Protein AF-A0A357KZ05-F1 (afdb_monomer_lite)

Structure (mmCIF, N/CA/C/O backbone):
data_AF-A0A357KZ05-F1
#
_entry.id   AF-A0A357KZ05-F1
#
loop_
_atom_site.group_PDB
_atom_site.id
_atom_site.type_symbol
_atom_site.label_atom_id
_atom_site.label_alt_id
_atom_site.label_comp_id
_atom_site.label_asym_id
_atom_site.label_entity_id
_atom_site.label_seq_id
_atom_site.pdbx_PDB_ins_code
_atom_site.Cartn_x
_atom_site.Cartn_y
_atom_site.Cartn_z
_atom_site.occupancy
_atom_site.B_iso_or_equiv
_atom_site.auth_seq_id
_atom_site.auth_comp_id
_atom_site.auth_asym_id
_atom_site.auth_atom_id
_atom_site.pdbx_PDB_model_num
ATOM 1 N N . GLY A 1 1 ? 45.120 -22.377 -34.090 1.00 39.50 1 GLY A N 1
ATOM 2 C CA . GLY A 1 1 ? 44.007 -21.484 -34.448 1.00 39.50 1 GLY A CA 1
ATOM 3 C C . GLY A 1 1 ? 43.749 -20.584 -33.269 1.00 39.50 1 GLY A C 1
ATOM 4 O O . GLY A 1 1 ? 43.561 -21.096 -32.176 1.00 39.50 1 GLY A O 1
ATOM 5 N N . THR A 1 2 ? 43.854 -19.277 -33.458 1.00 33.12 2 THR A N 1
ATOM 6 C CA . THR A 1 2 ? 43.599 -18.276 -32.416 1.00 33.12 2 THR A CA 1
ATOM 7 C C . THR A 1 2 ? 42.105 -18.296 -32.061 1.00 33.12 2 THR A C 1
ATOM 9 O O . THR A 1 2 ? 41.291 -18.301 -32.987 1.00 33.12 2 THR A O 1
ATOM 12 N N . PRO A 1 3 ? 41.710 -18.345 -30.777 1.00 43.12 3 PRO A N 1
ATOM 13 C CA . PRO A 1 3 ? 40.304 -18.249 -30.396 1.00 43.12 3 PRO A CA 1
ATOM 14 C C . PRO A 1 3 ? 39.791 -16.845 -30.738 1.00 43.12 3 PRO A C 1
ATOM 16 O O . PRO A 1 3 ? 40.389 -15.845 -30.344 1.00 43.12 3 PRO A O 1
ATOM 19 N N . GLY A 1 4 ? 38.724 -16.782 -31.537 1.00 38.69 4 GLY A N 1
ATOM 20 C CA . GLY A 1 4 ? 38.115 -15.531 -31.974 1.00 38.69 4 GLY A CA 1
ATOM 21 C C . GLY A 1 4 ? 37.529 -14.760 -30.796 1.00 38.69 4 GLY A C 1
ATOM 22 O O . GLY A 1 4 ? 36.752 -15.307 -30.015 1.00 38.69 4 GLY A O 1
ATOM 23 N N . THR A 1 5 ? 37.903 -13.488 -30.686 1.00 37.47 5 THR A N 1
ATOM 24 C CA . THR A 1 5 ? 37.258 -12.495 -29.823 1.00 37.47 5 THR A CA 1
ATOM 25 C C . THR A 1 5 ? 35.739 -12.548 -30.032 1.00 37.47 5 THR A C 1
ATOM 27 O O . THR A 1 5 ? 35.310 -12.547 -31.191 1.00 37.47 5 THR A O 1
ATOM 30 N N . PRO A 1 6 ? 34.907 -12.604 -28.973 1.00 46.91 6 PRO A N 1
ATOM 31 C CA . PRO A 1 6 ? 33.459 -12.547 -29.141 1.00 46.91 6 PRO A CA 1
ATOM 32 C C . PRO A 1 6 ? 33.094 -11.263 -29.896 1.00 46.91 6 PRO A C 1
ATOM 34 O O . PRO A 1 6 ? 33.506 -10.168 -29.512 1.00 46.91 6 PRO A O 1
ATOM 37 N N . ALA A 1 7 ? 32.381 -11.412 -31.014 1.00 52.84 7 ALA A N 1
ATOM 38 C CA . ALA A 1 7 ? 31.939 -10.289 -31.830 1.00 52.84 7 ALA A CA 1
ATOM 39 C C . ALA A 1 7 ? 31.079 -9.336 -30.984 1.00 52.84 7 ALA A C 1
ATOM 41 O O . ALA A 1 7 ? 30.234 -9.792 -30.211 1.00 52.84 7 ALA A O 1
ATOM 42 N N . ALA A 1 8 ? 31.296 -8.026 -31.132 1.00 58.75 8 ALA A N 1
ATOM 43 C CA . ALA A 1 8 ? 30.514 -7.008 -30.438 1.00 58.75 8 ALA A CA 1
ATOM 44 C C . ALA A 1 8 ? 29.003 -7.221 -30.680 1.00 58.75 8 ALA A C 1
ATOM 46 O O . ALA A 1 8 ? 28.613 -7.588 -31.796 1.00 58.75 8 ALA A O 1
ATOM 47 N N . PRO A 1 9 ? 28.146 -7.021 -29.660 1.00 64.38 9 PRO A N 1
ATOM 48 C CA . PRO A 1 9 ? 26.719 -7.274 -29.785 1.00 64.38 9 PRO A CA 1
ATOM 49 C C . PRO A 1 9 ? 26.120 -6.395 -30.885 1.00 64.38 9 PRO A C 1
ATOM 51 O O . PRO A 1 9 ? 26.194 -5.170 -30.858 1.00 64.38 9 PRO A O 1
ATOM 54 N N . THR A 1 10 ? 25.515 -7.043 -31.875 1.00 80.12 10 THR A N 1
ATOM 55 C CA . THR A 1 10 ? 24.808 -6.362 -32.964 1.00 80.12 10 THR A CA 1
ATOM 56 C C . THR A 1 10 ? 23.428 -5.899 -32.499 1.00 80.12 10 THR A C 1
ATOM 58 O O . THR A 1 10 ? 22.811 -6.541 -31.645 1.00 80.12 10 THR A O 1
ATOM 61 N N . ILE A 1 11 ? 22.875 -4.859 -33.130 1.00 85.94 11 ILE A N 1
ATOM 62 C CA . ILE A 1 11 ? 21.496 -4.414 -32.859 1.00 85.94 11 ILE A CA 1
ATOM 63 C C . ILE A 1 11 ? 20.482 -5.564 -32.983 1.00 85.94 11 ILE A C 1
ATOM 65 O O . ILE A 1 11 ? 19.610 -5.725 -32.140 1.00 85.94 11 ILE A O 1
ATOM 69 N N . LYS A 1 12 ? 20.680 -6.462 -33.959 1.00 88.19 12 LYS A N 1
ATOM 70 C CA . LYS A 1 12 ? 19.830 -7.639 -34.180 1.00 88.19 12 LYS A CA 1
ATOM 71 C C . LYS A 1 12 ? 19.879 -8.634 -33.015 1.00 88.19 12 LYS A C 1
ATOM 73 O O . LYS A 1 12 ? 18.857 -9.221 -32.669 1.00 88.19 12 LYS A O 1
ATOM 78 N N . SER A 1 13 ? 21.055 -8.857 -32.425 1.00 85.19 13 SER A N 1
ATOM 79 C CA . SER A 1 13 ? 21.183 -9.736 -31.255 1.00 85.19 13 SER A CA 1
ATOM 80 C C . SER A 1 13 ? 20.573 -9.113 -30.001 1.00 85.19 13 SER A C 1
ATOM 82 O O . SER A 1 13 ? 19.940 -9.833 -29.229 1.00 85.19 13 SER A O 1
ATOM 84 N N . LEU A 1 14 ? 20.700 -7.793 -29.833 1.00 89.31 14 LEU A N 1
ATOM 85 C CA . LEU A 1 14 ? 20.062 -7.076 -28.728 1.00 89.31 14 LEU A CA 1
ATOM 86 C C . LEU A 1 14 ? 18.537 -7.069 -28.869 1.00 89.31 14 LEU A C 1
ATOM 88 O O . LEU A 1 14 ? 17.838 -7.294 -27.883 1.00 89.31 14 LEU A O 1
ATOM 92 N N . ASP A 1 15 ? 18.009 -6.903 -30.083 1.00 93.81 15 ASP A N 1
ATOM 93 C CA . ASP A 1 15 ? 16.568 -6.975 -30.351 1.00 93.81 15 ASP A CA 1
ATOM 94 C C . ASP A 1 15 ? 16.021 -8.372 -30.039 1.00 93.81 15 ASP A C 1
ATOM 96 O O . ASP A 1 15 ? 14.993 -8.515 -29.384 1.00 93.81 15 ASP A O 1
ATOM 100 N N . ALA A 1 16 ? 16.734 -9.432 -30.429 1.00 91.75 16 ALA A N 1
ATOM 101 C CA . ALA A 1 16 ? 16.325 -10.795 -30.099 1.00 91.75 16 ALA A CA 1
ATOM 102 C C . ALA A 1 16 ? 16.309 -11.055 -28.579 1.00 91.75 16 ALA A C 1
ATOM 104 O O . ALA A 1 16 ? 15.429 -11.764 -28.083 1.00 91.75 16 ALA A O 1
ATOM 105 N N . ALA A 1 17 ? 17.271 -10.497 -27.838 1.00 87.00 17 ALA A N 1
ATOM 106 C CA . ALA A 1 17 ? 17.298 -10.571 -26.380 1.00 87.00 17 ALA A CA 1
ATOM 107 C C . ALA A 1 17 ? 16.155 -9.760 -25.747 1.00 87.00 17 ALA A C 1
ATOM 109 O O . ALA A 1 17 ? 15.472 -10.271 -24.861 1.00 87.00 17 ALA A O 1
ATOM 110 N N . PHE A 1 18 ? 15.894 -8.555 -26.259 1.00 94.75 18 PHE A N 1
ATOM 111 C CA . PHE A 1 18 ? 14.784 -7.698 -25.845 1.00 94.75 18 PHE A CA 1
ATOM 112 C C . PHE A 1 18 ? 13.444 -8.410 -26.011 1.00 94.75 18 PHE A C 1
ATOM 114 O O . PHE A 1 18 ? 12.690 -8.544 -25.052 1.00 94.75 18 PHE A O 1
ATOM 121 N N . GLU A 1 19 ? 13.162 -8.930 -27.205 1.00 95.25 19 GLU A N 1
ATOM 122 C CA . GLU A 1 19 ? 11.894 -9.599 -27.499 1.00 95.25 19 GLU A CA 1
ATOM 123 C C . GLU A 1 19 ? 11.702 -10.862 -26.648 1.00 95.25 19 GLU A C 1
ATOM 125 O O . GLU A 1 19 ? 10.579 -11.199 -26.277 1.00 95.25 19 GLU A O 1
ATOM 130 N N . ARG A 1 20 ? 12.791 -11.565 -26.307 1.00 93.12 20 ARG A N 1
ATOM 131 C CA . ARG A 1 20 ? 12.732 -12.708 -25.388 1.00 93.12 20 ARG A CA 1
ATOM 132 C C . ARG A 1 20 ? 12.370 -12.262 -23.974 1.00 93.12 20 ARG A C 1
ATOM 134 O O . ARG A 1 20 ? 11.464 -12.844 -23.389 1.00 93.12 20 ARG A O 1
ATOM 141 N N . LEU A 1 21 ? 13.048 -11.241 -23.454 1.00 90.00 21 LEU A N 1
ATOM 142 C CA . LEU A 1 21 ? 12.814 -10.722 -22.108 1.00 90.00 21 LEU A CA 1
ATOM 143 C C . LEU A 1 21 ? 11.407 -10.127 -21.961 1.00 90.00 21 LEU A C 1
ATOM 145 O O . LEU A 1 21 ? 10.721 -10.390 -20.982 1.00 90.00 21 LEU A O 1
ATOM 149 N N . MET A 1 22 ? 10.931 -9.376 -22.955 1.00 91.56 22 MET A N 1
ATOM 150 C CA . MET A 1 22 ? 9.606 -8.749 -22.901 1.00 91.56 22 MET A CA 1
ATOM 151 C C . MET A 1 22 ? 8.449 -9.753 -22.948 1.00 91.56 22 MET A C 1
ATOM 153 O O . MET A 1 22 ? 7.357 -9.437 -22.483 1.00 91.56 22 MET A O 1
ATOM 157 N N . LYS A 1 23 ? 8.679 -10.963 -23.472 1.00 93.38 23 LYS A N 1
ATOM 158 C CA . LYS A 1 23 ? 7.702 -12.064 -23.450 1.00 93.38 23 LYS A CA 1
ATOM 159 C C . LYS A 1 23 ? 7.691 -12.836 -22.133 1.00 93.38 23 LYS A C 1
ATOM 161 O O . LYS A 1 23 ? 6.759 -13.602 -21.903 1.00 93.38 23 LYS A O 1
ATOM 166 N N . GLN A 1 24 ? 8.715 -12.674 -21.297 1.00 88.19 24 GLN A N 1
ATOM 167 C CA . GLN A 1 24 ? 8.761 -13.325 -19.994 1.00 88.19 24 GLN A CA 1
ATOM 168 C C . GLN A 1 24 ? 7.819 -12.618 -19.010 1.00 88.19 24 GLN A C 1
ATOM 170 O O . GLN A 1 24 ? 7.688 -11.383 -19.066 1.00 88.19 24 GLN A O 1
ATOM 175 N N . PRO A 1 25 ? 7.194 -13.370 -18.083 1.00 85.50 25 PRO A N 1
ATOM 176 C CA . PRO A 1 25 ? 6.444 -12.795 -16.970 1.00 85.50 25 PRO A CA 1
ATOM 177 C C . PRO A 1 25 ? 7.258 -11.721 -16.250 1.00 85.50 25 PRO A C 1
ATOM 179 O O . PRO A 1 25 ? 8.479 -11.823 -16.176 1.00 85.50 25 PRO A O 1
ATOM 182 N N . LEU A 1 26 ? 6.602 -10.687 -15.713 1.00 77.38 26 LEU A N 1
ATOM 183 C CA . LEU A 1 26 ? 7.292 -9.586 -15.026 1.00 77.38 26 LEU A CA 1
ATOM 184 C C . LEU A 1 26 ? 8.115 -10.040 -13.819 1.00 77.38 26 LEU A C 1
ATOM 186 O O . LEU A 1 26 ? 8.998 -9.307 -13.419 1.00 77.38 26 LEU A O 1
ATOM 190 N N . THR A 1 27 ? 7.852 -11.222 -13.269 1.00 74.75 27 THR A N 1
ATOM 191 C CA . THR A 1 27 ? 8.585 -11.830 -12.150 1.00 74.75 27 THR A CA 1
ATOM 192 C C . THR A 1 27 ? 9.900 -12.496 -12.565 1.00 74.75 27 THR A C 1
ATOM 194 O O . THR A 1 27 ? 10.643 -12.962 -11.707 1.00 74.75 27 THR A O 1
ATOM 197 N N . GLU A 1 28 ? 10.186 -12.577 -13.866 1.00 76.38 28 GLU A N 1
ATOM 198 C CA . GLU A 1 28 ? 11.338 -13.283 -14.420 1.00 76.38 28 GLU A CA 1
ATOM 199 C C . GLU A 1 28 ? 12.172 -12.373 -15.333 1.00 76.38 28 GLU A C 1
ATOM 201 O O . GLU A 1 28 ? 11.643 -11.556 -16.093 1.00 76.38 28 GLU A O 1
ATOM 206 N N . GLY A 1 29 ? 13.492 -12.564 -15.285 1.00 76.94 29 GLY A N 1
ATOM 207 C CA . GLY A 1 29 ? 14.451 -11.883 -16.153 1.00 76.94 29 GLY A CA 1
ATOM 208 C C . GLY A 1 29 ? 14.800 -10.459 -15.706 1.00 76.94 29 GLY A C 1
ATOM 209 O O . GLY A 1 29 ? 13.932 -9.602 -15.543 1.00 76.94 29 GLY A O 1
ATOM 210 N N . ASP A 1 30 ? 16.099 -10.199 -15.557 1.00 83.38 30 ASP A N 1
ATOM 211 C CA . ASP A 1 30 ? 16.640 -8.887 -15.199 1.00 83.38 30 ASP A CA 1
ATOM 212 C C . ASP A 1 30 ? 16.972 -8.070 -16.469 1.00 83.38 30 ASP A C 1
ATOM 214 O O . ASP A 1 30 ? 17.799 -8.504 -17.277 1.00 83.38 30 ASP A O 1
ATOM 218 N N . PRO A 1 31 ? 16.346 -6.894 -16.684 1.00 89.38 31 PRO A N 1
ATOM 219 C CA . PRO A 1 31 ? 16.644 -6.033 -17.828 1.00 89.38 31 PRO A CA 1
ATOM 220 C C . PRO A 1 31 ? 17.978 -5.280 -17.726 1.00 89.38 31 PRO A C 1
ATOM 222 O O . PRO A 1 31 ? 18.406 -4.711 -18.730 1.00 89.38 31 PRO A O 1
ATOM 225 N N . THR A 1 32 ? 18.632 -5.248 -16.561 1.00 87.62 32 THR A N 1
ATOM 226 C CA . THR A 1 32 ? 19.771 -4.359 -16.269 1.00 87.62 32 THR A CA 1
ATOM 227 C C . THR A 1 32 ? 20.926 -4.535 -17.250 1.00 87.62 32 THR A C 1
ATOM 229 O O . THR A 1 32 ? 21.411 -3.561 -17.825 1.00 87.62 32 THR A O 1
ATOM 232 N N . GLU A 1 33 ? 21.337 -5.776 -17.509 1.00 85.94 33 GLU A N 1
ATOM 233 C CA . GLU A 1 33 ? 22.441 -6.048 -18.433 1.00 85.94 33 GLU A CA 1
ATOM 234 C C . GLU A 1 33 ? 22.102 -5.603 -19.865 1.00 85.94 33 GLU A C 1
ATOM 236 O O . GLU A 1 33 ? 22.932 -5.022 -20.566 1.00 85.94 33 GLU A O 1
ATOM 241 N N . LEU A 1 34 ? 20.856 -5.819 -20.295 1.00 89.12 34 LEU A N 1
ATOM 242 C CA . LEU A 1 34 ? 20.408 -5.458 -21.635 1.00 89.12 34 LEU A CA 1
ATOM 243 C C . LEU A 1 34 ? 20.289 -3.935 -21.810 1.00 89.12 34 LEU A C 1
ATOM 245 O O . LEU A 1 34 ? 20.616 -3.420 -22.881 1.00 89.12 34 LEU A O 1
ATOM 249 N N . ILE A 1 35 ? 19.884 -3.209 -20.761 1.00 90.44 35 ILE A N 1
ATOM 250 C CA . ILE A 1 35 ? 19.896 -1.738 -20.722 1.00 90.44 35 ILE A CA 1
ATOM 251 C C . ILE A 1 35 ? 21.313 -1.219 -20.970 1.00 90.44 35 ILE A C 1
ATOM 253 O O . ILE A 1 35 ? 21.508 -0.368 -21.840 1.00 90.44 35 ILE A O 1
ATOM 257 N N . GLU A 1 36 ? 22.307 -1.748 -20.254 1.00 90.38 36 GLU A N 1
ATOM 258 C CA . GLU A 1 36 ? 23.698 -1.311 -20.399 1.00 90.38 36 GLU A CA 1
ATOM 259 C C . GLU A 1 36 ? 24.256 -1.610 -21.795 1.00 90.38 36 GLU A C 1
ATOM 261 O O . GLU A 1 36 ? 24.926 -0.762 -22.390 1.00 90.38 36 GLU A O 1
ATOM 266 N N . GLN A 1 37 ? 23.910 -2.760 -22.382 1.00 86.00 37 GLN A N 1
ATOM 267 C CA . GLN A 1 37 ? 24.313 -3.089 -23.752 1.00 86.00 37 GLN A CA 1
ATOM 268 C C . GLN A 1 37 ? 23.696 -2.136 -24.792 1.00 86.00 37 GLN A C 1
ATOM 270 O O . GLN A 1 37 ? 24.403 -1.675 -25.693 1.00 86.00 37 GLN A O 1
ATOM 275 N N . TYR A 1 38 ? 22.415 -1.772 -24.661 1.00 93.12 38 TYR A N 1
ATOM 276 C CA . TYR A 1 38 ? 21.797 -0.770 -25.539 1.00 93.12 38 TYR A CA 1
ATOM 277 C C . TYR A 1 38 ? 22.363 0.637 -25.327 1.00 93.12 38 TYR A C 1
ATOM 279 O O . TYR A 1 38 ? 22.559 1.364 -26.301 1.00 93.12 38 TYR A O 1
ATOM 287 N N . ARG A 1 39 ? 22.671 1.030 -24.084 1.00 93.69 39 ARG A N 1
ATOM 288 C CA . ARG A 1 39 ? 23.333 2.313 -23.786 1.00 93.69 39 ARG A CA 1
ATOM 289 C C . ARG A 1 39 ? 24.714 2.384 -24.426 1.00 93.69 39 ARG A C 1
ATOM 291 O O . ARG A 1 39 ? 25.067 3.412 -25.000 1.00 93.69 39 ARG A O 1
ATOM 298 N N . GLN A 1 40 ? 25.477 1.295 -24.370 1.00 89.94 40 GLN A N 1
ATOM 299 C CA . GLN A 1 40 ? 26.779 1.223 -25.021 1.00 89.94 40 GLN A CA 1
ATOM 300 C C . GLN A 1 40 ? 26.653 1.325 -26.545 1.00 89.94 40 GLN A C 1
ATOM 302 O O . GLN A 1 40 ? 27.408 2.073 -27.163 1.00 89.94 40 GLN A O 1
ATOM 307 N N . LEU A 1 41 ? 25.672 0.641 -27.144 1.00 89.69 41 LEU A N 1
ATOM 308 C CA . LEU A 1 41 ? 25.386 0.763 -28.575 1.00 89.69 41 LEU A CA 1
ATOM 309 C C . LEU A 1 41 ? 25.018 2.207 -28.958 1.00 89.69 41 LEU A C 1
ATOM 311 O O . LEU A 1 41 ? 25.554 2.732 -29.929 1.00 89.69 41 LEU A O 1
ATOM 315 N N . ALA A 1 42 ? 24.161 2.871 -28.177 1.00 90.44 42 ALA A N 1
ATOM 316 C CA . ALA A 1 42 ? 23.766 4.258 -28.422 1.00 90.44 42 ALA A CA 1
ATOM 317 C C . ALA A 1 42 ? 24.961 5.228 -28.401 1.00 90.44 42 ALA A C 1
ATOM 319 O O . ALA A 1 42 ? 25.022 6.132 -29.232 1.00 90.44 42 ALA A O 1
ATOM 320 N N . ARG A 1 43 ? 25.924 5.026 -27.488 1.00 91.19 43 ARG A N 1
ATOM 321 C CA . ARG A 1 43 ? 27.161 5.828 -27.424 1.00 91.19 43 ARG A CA 1
ATOM 322 C C . ARG A 1 43 ? 27.992 5.676 -28.696 1.00 91.19 43 ARG A C 1
ATOM 324 O O . ARG A 1 43 ? 28.300 6.676 -29.330 1.00 91.19 43 ARG A O 1
ATOM 331 N N . VAL A 1 44 ? 28.267 4.433 -29.103 1.00 90.56 44 VAL A N 1
ATOM 332 C CA . VAL A 1 44 ? 29.034 4.140 -30.328 1.00 90.56 44 VAL A CA 1
ATOM 333 C C . VAL A 1 44 ? 28.349 4.739 -31.560 1.00 90.56 44 VAL A C 1
ATOM 335 O O . VAL A 1 44 ? 28.997 5.386 -32.374 1.00 90.56 44 VAL A O 1
ATOM 338 N N . MET A 1 45 ? 27.025 4.597 -31.669 1.00 89.25 45 MET A N 1
ATOM 339 C CA . MET A 1 45 ? 26.249 5.188 -32.764 1.00 89.25 45 MET A CA 1
ATOM 340 C C . MET A 1 45 ? 26.330 6.720 -32.796 1.00 89.25 45 MET A C 1
ATOM 342 O O . MET A 1 45 ? 26.353 7.302 -33.879 1.00 89.25 45 MET A O 1
ATOM 346 N N . GLY A 1 46 ? 26.360 7.371 -31.630 1.00 87.81 46 GLY A N 1
ATOM 347 C CA . GLY A 1 46 ? 26.551 8.817 -31.524 1.00 87.81 46 GLY A CA 1
ATOM 348 C C . GLY A 1 46 ? 27.927 9.256 -32.025 1.00 87.81 46 GLY A C 1
ATOM 349 O O . GLY A 1 46 ? 28.010 10.175 -32.838 1.00 87.81 46 GLY A O 1
ATOM 350 N N . ASP A 1 47 ? 28.982 8.557 -31.603 1.00 89.38 47 ASP A N 1
ATOM 351 C CA . ASP A 1 47 ? 30.366 8.847 -32.002 1.00 89.38 47 ASP A CA 1
ATOM 352 C C . ASP A 1 47 ? 30.599 8.618 -33.508 1.00 89.38 47 ASP A C 1
ATOM 354 O O . ASP A 1 47 ? 31.330 9.370 -34.153 1.00 89.38 47 ASP A O 1
ATOM 358 N N . GLU A 1 48 ? 29.940 7.615 -34.095 1.00 89.81 48 GLU A N 1
ATOM 359 C CA . GLU A 1 48 ? 30.012 7.292 -35.528 1.00 89.81 48 GLU A CA 1
ATOM 360 C C . GLU A 1 48 ? 29.093 8.160 -36.413 1.00 89.81 48 GLU A C 1
ATOM 362 O O . GLU A 1 48 ? 29.073 8.000 -37.636 1.00 89.81 48 GLU A O 1
ATOM 367 N N . GLY A 1 49 ? 28.327 9.089 -35.828 1.00 89.38 49 GLY A N 1
ATOM 368 C CA . GLY A 1 49 ? 27.435 9.979 -36.577 1.00 89.38 49 GLY A CA 1
ATOM 369 C C . GLY A 1 49 ? 26.236 9.261 -37.205 1.00 89.38 49 GLY A C 1
ATOM 370 O O . GLY A 1 49 ? 25.808 9.600 -38.314 1.00 89.38 49 GLY A O 1
ATOM 371 N N . ALA A 1 50 ? 25.690 8.251 -36.522 1.00 90.12 50 ALA A N 1
ATOM 372 C CA . ALA A 1 50 ? 24.500 7.540 -36.968 1.00 90.12 50 ALA A CA 1
ATOM 373 C C . ALA A 1 50 ? 23.298 8.484 -37.151 1.00 90.12 50 ALA A C 1
ATOM 375 O O . ALA A 1 50 ? 23.179 9.540 -36.528 1.00 90.12 50 ALA A O 1
ATOM 376 N N . LYS A 1 51 ? 22.350 8.079 -38.004 1.00 93.31 51 LYS A N 1
ATOM 377 C CA . LYS A 1 51 ? 21.111 8.838 -38.220 1.00 93.31 51 LYS A CA 1
ATOM 378 C C . LYS A 1 51 ? 20.319 8.955 -36.916 1.00 93.31 51 LYS A C 1
ATOM 380 O O . LYS A 1 51 ? 20.146 7.957 -36.218 1.00 93.31 51 LYS A O 1
ATOM 385 N N . GLN A 1 52 ? 19.725 10.126 -36.680 1.00 90.31 52 GLN A N 1
ATOM 386 C CA . GLN A 1 52 ? 18.904 10.391 -35.493 1.00 90.31 52 GLN A CA 1
ATOM 387 C C . GLN A 1 52 ? 17.804 9.339 -35.281 1.00 90.31 52 GLN A C 1
ATOM 389 O O . GLN A 1 52 ? 17.628 8.856 -34.172 1.00 90.31 52 GLN A O 1
ATOM 394 N N . SER A 1 53 ? 17.146 8.883 -36.351 1.00 91.69 53 SER A N 1
ATOM 395 C CA . SER A 1 53 ? 16.102 7.853 -36.257 1.00 91.69 53 SER A CA 1
ATOM 396 C C . SER A 1 53 ? 16.591 6.513 -35.695 1.00 91.69 53 SER A C 1
ATOM 398 O O . SER A 1 53 ? 15.816 5.780 -35.085 1.00 91.69 53 SER A O 1
ATOM 400 N N . ALA A 1 54 ? 17.866 6.175 -35.896 1.00 89.88 54 ALA A N 1
ATOM 401 C CA . ALA A 1 54 ? 18.460 4.963 -35.348 1.00 89.88 54 ALA A CA 1
ATOM 402 C C . ALA A 1 54 ? 18.793 5.131 -33.854 1.00 89.88 54 ALA A C 1
ATOM 404 O O . ALA A 1 54 ? 18.622 4.189 -33.081 1.00 89.88 54 ALA A O 1
ATOM 405 N N . ILE A 1 55 ? 19.206 6.335 -33.446 1.00 90.50 55 ILE A N 1
ATOM 406 C CA . ILE A 1 55 ? 19.404 6.697 -32.036 1.00 90.50 55 ILE A CA 1
ATOM 407 C C . ILE A 1 55 ? 18.062 6.639 -31.297 1.00 90.50 55 ILE A C 1
ATOM 409 O O . ILE A 1 55 ? 17.957 5.956 -30.281 1.00 90.50 55 ILE A O 1
ATOM 413 N N . ASP A 1 56 ? 17.018 7.257 -31.858 1.00 93.62 56 ASP A N 1
ATOM 414 C CA . ASP A 1 56 ? 15.673 7.282 -31.271 1.00 93.62 56 ASP A CA 1
ATOM 415 C C . ASP A 1 56 ? 15.107 5.865 -31.079 1.00 93.62 56 ASP A C 1
ATOM 417 O O . ASP A 1 56 ? 14.505 5.563 -30.046 1.00 93.62 56 ASP A O 1
ATOM 421 N N . TYR A 1 57 ? 15.345 4.967 -32.042 1.00 94.69 57 TYR A N 1
ATOM 422 C CA . TYR A 1 57 ? 14.957 3.558 -31.938 1.00 94.69 57 TYR A CA 1
ATOM 423 C C . TYR A 1 57 ? 15.601 2.870 -30.725 1.00 94.69 57 TYR A C 1
ATOM 425 O O . TYR A 1 57 ? 14.904 2.243 -29.923 1.00 94.69 57 TYR A O 1
ATOM 433 N N . VAL A 1 58 ? 16.921 3.010 -30.560 1.00 94.88 58 VAL A N 1
ATOM 434 C CA . VAL A 1 58 ? 17.652 2.421 -29.428 1.00 94.88 58 VAL A CA 1
ATOM 435 C C . VAL A 1 58 ? 17.201 3.040 -28.104 1.00 94.88 58 VAL A C 1
ATOM 437 O O . VAL A 1 58 ? 16.962 2.316 -27.136 1.00 94.88 58 VAL A O 1
ATOM 440 N N . SER A 1 59 ? 17.006 4.360 -28.061 1.00 95.12 59 SER A N 1
ATOM 441 C CA . SER A 1 59 ? 16.471 5.051 -26.885 1.00 95.12 59 SER A CA 1
ATOM 442 C C . SER A 1 59 ? 15.090 4.530 -26.485 1.00 95.12 59 SER A C 1
ATOM 444 O O . SER A 1 59 ? 14.842 4.330 -25.297 1.00 95.12 59 SER A O 1
ATOM 446 N N . GLY A 1 60 ? 14.214 4.232 -27.449 1.00 96.56 60 GLY A N 1
ATOM 447 C CA . GLY A 1 60 ? 12.913 3.616 -27.176 1.00 96.56 60 GLY A CA 1
ATOM 448 C C . GLY A 1 60 ? 13.027 2.234 -26.523 1.00 96.56 60 GLY A C 1
ATOM 449 O O . GLY A 1 60 ? 12.285 1.928 -25.587 1.00 96.56 60 GLY A O 1
ATOM 450 N N . ARG A 1 61 ? 13.991 1.407 -26.954 1.00 97.19 61 ARG A N 1
ATOM 451 C CA . ARG A 1 61 ? 14.251 0.097 -26.328 1.00 97.19 61 ARG A CA 1
ATOM 452 C C . ARG A 1 61 ? 14.761 0.238 -24.894 1.00 97.19 61 ARG A C 1
ATOM 454 O O . ARG A 1 61 ? 14.285 -0.485 -24.022 1.00 97.19 61 ARG A O 1
ATOM 461 N N . ILE A 1 62 ? 15.661 1.190 -24.638 1.00 96.75 62 ILE A N 1
ATOM 462 C CA . ILE A 1 62 ? 16.156 1.494 -23.284 1.00 96.75 62 ILE A CA 1
ATOM 463 C C . ILE A 1 62 ? 14.993 1.897 -22.372 1.00 96.75 62 ILE A C 1
ATOM 465 O O . ILE A 1 62 ? 14.825 1.303 -21.312 1.00 96.75 62 ILE A O 1
ATOM 469 N N . GLN A 1 63 ? 14.143 2.831 -22.809 1.00 97.69 63 GLN A N 1
ATOM 470 C CA . GLN A 1 63 ? 13.003 3.302 -22.012 1.00 97.69 63 GLN A CA 1
ATOM 471 C C . GLN A 1 63 ? 12.028 2.171 -21.660 1.00 97.69 63 GLN A C 1
ATOM 473 O O . GLN A 1 63 ? 11.553 2.085 -20.528 1.00 97.69 63 GLN A O 1
ATOM 478 N N . ALA A 1 64 ? 11.743 1.272 -22.606 1.00 96.38 64 ALA A N 1
ATOM 479 C CA . ALA A 1 64 ? 10.878 0.123 -22.350 1.00 96.38 64 ALA A CA 1
ATOM 480 C C . ALA A 1 64 ? 11.471 -0.833 -21.297 1.00 96.38 64 ALA A C 1
ATOM 482 O O . ALA A 1 64 ? 10.746 -1.332 -20.433 1.00 96.38 64 ALA A O 1
ATOM 483 N N . LEU A 1 65 ? 12.786 -1.066 -21.338 1.00 94.81 65 LEU A N 1
ATOM 484 C CA . LEU A 1 65 ? 13.483 -1.895 -20.353 1.00 94.81 65 LEU A CA 1
ATOM 485 C C . LEU A 1 65 ? 13.553 -1.227 -18.973 1.00 94.81 65 LEU A C 1
ATOM 487 O O . LEU A 1 65 ? 13.350 -1.899 -17.965 1.00 94.81 65 LEU A O 1
ATOM 491 N N . GLU A 1 66 ? 13.784 0.085 -18.915 1.00 96.12 66 GLU A N 1
ATOM 492 C CA . GLU A 1 66 ? 13.769 0.860 -17.667 1.00 96.12 66 GLU A CA 1
ATOM 493 C C . GLU A 1 66 ? 12.384 0.846 -17.011 1.00 96.12 66 GLU A C 1
ATOM 495 O O . GLU A 1 66 ? 12.268 0.663 -15.797 1.00 96.12 66 GLU A O 1
ATOM 500 N N . LEU A 1 67 ? 11.316 0.959 -17.809 1.00 94.81 67 LEU A N 1
ATOM 501 C CA . LEU A 1 67 ? 9.950 0.814 -17.313 1.00 94.81 67 LEU A CA 1
ATOM 502 C C . LEU A 1 67 ? 9.727 -0.576 -16.704 1.00 94.81 67 LEU A C 1
ATOM 504 O O . LEU A 1 67 ? 9.175 -0.682 -15.609 1.00 94.81 67 LEU A O 1
ATOM 508 N N . ARG A 1 68 ? 10.192 -1.639 -17.372 1.00 92.62 68 ARG A N 1
ATOM 509 C CA . ARG A 1 68 ? 10.127 -3.007 -16.836 1.00 92.62 68 ARG A CA 1
ATOM 510 C C . ARG A 1 68 ? 10.900 -3.141 -15.518 1.00 92.62 68 ARG A C 1
ATOM 512 O O . ARG A 1 68 ? 10.366 -3.718 -14.574 1.00 92.62 68 ARG A O 1
ATOM 519 N N . ALA A 1 69 ? 12.110 -2.587 -15.433 1.00 89.56 69 ALA A N 1
ATOM 520 C CA . ALA A 1 69 ? 12.928 -2.611 -14.216 1.00 89.56 69 ALA A CA 1
ATOM 521 C C . ALA A 1 69 ? 12.206 -1.947 -13.033 1.00 89.56 69 ALA A C 1
ATOM 523 O O . ALA A 1 69 ? 12.146 -2.496 -11.934 1.00 89.56 69 ALA A O 1
ATOM 524 N N . LYS A 1 70 ? 11.574 -0.796 -13.281 1.00 92.25 70 LYS A N 1
ATOM 525 C CA . LYS A 1 70 ? 10.797 -0.078 -12.266 1.00 92.25 70 LYS A CA 1
ATOM 526 C C . LYS A 1 70 ? 9.576 -0.870 -11.789 1.00 92.25 70 LYS A C 1
ATOM 528 O O . LYS A 1 70 ? 9.243 -0.835 -10.603 1.00 92.25 70 LYS A O 1
ATOM 533 N N . LEU A 1 71 ? 8.900 -1.588 -12.689 1.00 90.94 71 LEU A N 1
ATOM 534 C CA . LEU A 1 71 ? 7.776 -2.457 -12.322 1.00 90.94 71 LEU A CA 1
ATOM 535 C C . LEU A 1 71 ? 8.226 -3.611 -11.413 1.00 90.94 71 LEU A C 1
ATOM 537 O O . LEU A 1 71 ? 7.577 -3.871 -10.404 1.00 90.94 71 LEU A O 1
ATOM 541 N N . LEU A 1 72 ? 9.361 -4.241 -11.724 1.00 88.75 72 LEU A N 1
ATOM 542 C CA . LEU A 1 72 ? 9.992 -5.282 -10.901 1.00 88.75 72 LEU A CA 1
ATOM 543 C C . LEU A 1 72 ? 10.322 -4.799 -9.479 1.00 88.75 72 LEU A C 1
ATOM 545 O O . LEU A 1 72 ? 10.004 -5.466 -8.490 1.00 88.75 72 LEU A O 1
ATOM 549 N N . GLU A 1 73 ? 10.933 -3.619 -9.372 1.00 89.44 73 GLU A N 1
ATOM 550 C CA . GLU A 1 73 ? 11.245 -2.992 -8.086 1.00 89.44 73 GLU A CA 1
ATOM 551 C C . GLU A 1 73 ? 9.973 -2.695 -7.282 1.00 89.44 73 GLU A C 1
ATOM 553 O O . GLU A 1 73 ? 9.903 -2.988 -6.085 1.00 89.44 73 GLU A O 1
ATOM 558 N N . THR A 1 74 ? 8.945 -2.168 -7.952 1.00 87.94 74 THR A N 1
ATOM 559 C CA . THR A 1 74 ? 7.654 -1.854 -7.327 1.00 87.94 74 THR A CA 1
ATOM 560 C C . THR A 1 74 ? 6.979 -3.116 -6.792 1.00 87.94 74 THR A C 1
ATOM 562 O O . THR A 1 74 ? 6.529 -3.118 -5.649 1.00 87.94 74 THR A O 1
ATOM 565 N N . GLN A 1 75 ? 6.965 -4.207 -7.565 1.00 86.38 75 GLN A N 1
ATOM 566 C CA . GLN A 1 75 ? 6.416 -5.487 -7.112 1.00 86.38 75 GLN A CA 1
ATOM 567 C C . GLN A 1 75 ? 7.168 -6.007 -5.883 1.00 86.38 75 GLN A C 1
ATOM 569 O O . GLN A 1 75 ? 6.559 -6.347 -4.876 1.00 86.38 75 GLN A O 1
ATOM 574 N N . SER A 1 76 ? 8.501 -5.961 -5.914 1.00 87.12 76 SER A N 1
ATOM 575 C CA . SER A 1 76 ? 9.331 -6.385 -4.780 1.00 87.12 76 SER A CA 1
ATOM 576 C C . SER A 1 76 ? 9.089 -5.534 -3.526 1.00 87.12 76 SER A C 1
ATOM 578 O O . SER A 1 76 ? 9.213 -6.014 -2.399 1.00 87.12 76 SER A O 1
ATOM 580 N N . ALA A 1 77 ? 8.774 -4.246 -3.691 1.00 87.81 77 ALA A N 1
ATOM 581 C CA . ALA A 1 77 ? 8.387 -3.373 -2.589 1.00 87.81 77 ALA A CA 1
ATOM 582 C C . ALA A 1 77 ? 7.015 -3.753 -2.013 1.00 87.81 77 ALA A C 1
ATOM 584 O O . ALA A 1 77 ? 6.894 -3.824 -0.792 1.00 87.81 77 ALA A O 1
ATOM 585 N N . ILE A 1 78 ? 6.031 -4.055 -2.866 1.00 86.88 78 ILE A N 1
ATOM 586 C CA . ILE A 1 78 ? 4.707 -4.538 -2.447 1.00 86.88 78 ILE A CA 1
ATOM 587 C C . ILE A 1 78 ? 4.847 -5.843 -1.655 1.00 86.88 78 ILE A C 1
ATOM 589 O O . ILE A 1 78 ? 4.421 -5.886 -0.506 1.00 86.88 78 ILE A O 1
ATOM 593 N N . ASP A 1 79 ? 5.558 -6.843 -2.180 1.00 85.56 79 ASP A N 1
ATOM 594 C CA . ASP A 1 79 ? 5.738 -8.140 -1.510 1.00 85.56 79 ASP A CA 1
ATOM 595 C C . ASP A 1 79 ? 6.441 -8.015 -0.142 1.00 85.56 79 ASP A C 1
ATOM 597 O O . ASP A 1 79 ? 6.276 -8.847 0.754 1.00 85.56 79 ASP A O 1
ATOM 601 N N . ARG A 1 80 ? 7.304 -7.004 0.032 1.00 87.44 80 ARG A N 1
ATOM 602 C CA . ARG A 1 80 ? 7.930 -6.704 1.331 1.00 87.44 80 ARG A CA 1
ATOM 603 C C . ARG A 1 80 ? 6.946 -6.053 2.295 1.00 87.44 80 ARG A C 1
ATOM 605 O O . ARG A 1 80 ? 6.956 -6.398 3.472 1.00 87.44 80 ARG A O 1
ATOM 612 N N . LEU A 1 81 ? 6.122 -5.128 1.809 1.00 81.44 81 LEU A N 1
ATOM 613 C CA . LEU A 1 81 ? 5.093 -4.474 2.616 1.00 81.44 81 LEU A CA 1
ATOM 614 C C . LEU A 1 81 ? 4.014 -5.464 3.054 1.00 81.44 81 LEU A C 1
ATOM 616 O O . LEU A 1 81 ? 3.609 -5.429 4.211 1.00 81.44 81 LEU A O 1
ATOM 620 N N . GLU A 1 82 ? 3.595 -6.370 2.172 1.00 80.25 82 GLU A N 1
ATOM 621 C CA . GLU A 1 82 ? 2.636 -7.427 2.500 1.00 80.25 82 GLU A CA 1
ATOM 622 C C . GLU A 1 82 ? 3.180 -8.345 3.594 1.00 80.25 82 GLU A C 1
ATOM 624 O O . GLU A 1 82 ? 2.529 -8.505 4.623 1.00 80.25 82 GLU A O 1
ATOM 629 N N . ARG A 1 83 ? 4.415 -8.844 3.450 1.00 80.38 83 ARG A N 1
ATOM 630 C CA . ARG A 1 83 ? 5.061 -9.666 4.489 1.00 80.38 83 ARG A CA 1
ATOM 631 C C . ARG A 1 83 ? 5.210 -8.933 5.818 1.00 80.38 83 ARG A C 1
ATOM 633 O O . ARG A 1 83 ? 4.875 -9.488 6.858 1.00 80.38 83 ARG A O 1
ATOM 640 N N . ALA A 1 84 ? 5.657 -7.678 5.792 1.00 77.38 84 ALA A N 1
ATOM 641 C CA . ALA A 1 84 ? 5.757 -6.870 7.005 1.00 77.38 84 ALA A CA 1
ATOM 642 C C . ALA A 1 84 ? 4.384 -6.679 7.674 1.00 77.38 84 ALA A C 1
ATOM 644 O O . ALA A 1 84 ? 4.278 -6.714 8.899 1.00 77.38 84 ALA A O 1
ATOM 645 N N . ASN A 1 85 ? 3.322 -6.511 6.883 1.00 74.50 85 ASN A N 1
ATOM 646 C CA . ASN A 1 85 ? 1.959 -6.379 7.386 1.00 74.50 85 ASN A CA 1
ATOM 647 C C . ASN A 1 85 ? 1.410 -7.701 7.954 1.00 74.50 85 ASN A C 1
ATOM 649 O O . ASN A 1 85 ? 0.729 -7.685 8.975 1.00 74.50 85 ASN A O 1
ATOM 653 N N . GLU A 1 86 ? 1.719 -8.846 7.342 1.00 73.31 86 GLU A N 1
ATOM 654 C CA . GLU A 1 86 ? 1.362 -10.176 7.858 1.00 73.31 86 GLU A CA 1
ATOM 655 C C . GLU A 1 86 ? 2.083 -10.499 9.177 1.00 73.31 86 GLU A C 1
ATOM 657 O O . GLU A 1 86 ? 1.465 -10.967 10.140 1.00 73.31 86 GLU A O 1
ATOM 662 N N . GLU A 1 87 ? 3.383 -10.210 9.255 1.00 72.00 87 GLU A N 1
ATOM 663 C CA . GLU A 1 87 ? 4.183 -10.365 10.475 1.00 72.00 87 GLU A CA 1
ATOM 664 C C . GLU A 1 87 ? 3.651 -9.475 11.603 1.00 72.00 87 GLU A C 1
ATOM 666 O O . GLU A 1 87 ? 3.455 -9.941 12.728 1.00 72.00 87 GLU A O 1
ATOM 671 N N . ALA A 1 88 ? 3.326 -8.218 11.297 1.00 67.06 88 ALA A N 1
ATOM 672 C CA . ALA A 1 88 ? 2.704 -7.323 12.258 1.00 67.06 88 ALA A CA 1
ATOM 673 C C . ALA A 1 88 ? 1.315 -7.857 12.683 1.00 67.06 88 ALA A C 1
ATOM 675 O O . ALA A 1 88 ? 1.063 -8.074 13.870 1.00 67.06 88 ALA A O 1
ATOM 676 N N . GLY A 1 89 ? 0.443 -8.179 11.721 1.00 59.91 89 GLY A N 1
ATOM 677 C CA . GLY A 1 89 ? -0.917 -8.692 11.928 1.00 59.91 89 GLY A CA 1
ATOM 678 C C . GLY A 1 89 ? -1.002 -9.947 12.802 1.00 59.91 89 GLY A C 1
ATOM 679 O O . GLY A 1 89 ? -1.836 -10.024 13.708 1.00 59.91 89 GLY A O 1
ATOM 680 N N . SER A 1 90 ? -0.119 -10.919 12.569 1.00 56.47 90 SER A N 1
ATOM 681 C CA . SER A 1 90 ? -0.093 -12.188 13.309 1.00 56.47 90 SER A CA 1
ATOM 682 C C . SER A 1 90 ? 0.349 -12.023 14.770 1.00 56.47 90 SER A C 1
ATOM 684 O O . SER A 1 90 ? -0.230 -12.654 15.662 1.00 56.47 90 SER A O 1
ATOM 686 N N . GLY A 1 91 ? 1.291 -11.116 15.047 1.00 58.84 91 GLY A N 1
ATOM 687 C CA . GLY A 1 91 ? 1.649 -10.727 16.413 1.00 58.84 91 GLY A CA 1
ATOM 688 C C . GLY A 1 91 ? 0.494 -10.041 17.153 1.00 58.84 91 GLY A C 1
ATOM 689 O O . GLY A 1 91 ? 0.238 -10.340 18.323 1.00 58.84 91 GLY A O 1
ATOM 690 N N . TYR A 1 92 ? -0.257 -9.179 16.458 1.00 58.94 92 TYR A N 1
ATOM 691 C CA . TYR A 1 92 ? -1.368 -8.419 17.042 1.00 58.94 92 TYR A CA 1
ATOM 692 C C . TYR A 1 92 ? -2.556 -9.296 17.438 1.00 58.94 92 TYR A C 1
ATOM 694 O O . TYR A 1 92 ? -3.032 -9.208 18.572 1.00 58.94 92 TYR A O 1
ATOM 702 N N . VAL A 1 93 ? -3.023 -10.177 16.547 1.00 61.09 93 VAL A N 1
ATOM 703 C CA . VAL A 1 93 ? -4.177 -11.046 16.838 1.00 61.09 93 VAL A CA 1
ATOM 704 C C . VAL A 1 93 ? -3.859 -12.000 17.990 1.00 61.09 93 VAL A C 1
ATOM 706 O O . VAL A 1 93 ? -4.703 -12.210 18.863 1.00 61.09 93 VAL A O 1
ATOM 709 N N . ALA A 1 94 ? -2.637 -12.536 18.050 1.00 63.06 94 ALA A N 1
ATOM 710 C CA . ALA A 1 94 ? -2.216 -13.425 19.128 1.00 63.06 94 ALA A CA 1
ATOM 711 C C . ALA A 1 94 ? -2.110 -12.703 20.484 1.00 63.06 94 ALA A C 1
ATOM 713 O O . ALA A 1 94 ? -2.545 -13.250 21.502 1.00 63.06 94 ALA A O 1
ATOM 714 N N . ALA A 1 95 ? -1.581 -11.474 20.508 1.00 63.97 95 ALA A N 1
ATOM 715 C CA . ALA A 1 95 ? -1.471 -10.668 21.724 1.00 63.97 95 ALA A CA 1
ATOM 716 C C . ALA A 1 95 ? -2.848 -10.244 22.259 1.00 63.97 95 ALA A C 1
ATOM 718 O O . ALA A 1 95 ? -3.140 -10.468 23.436 1.00 63.97 95 ALA A O 1
ATOM 719 N N . VAL A 1 96 ? -3.729 -9.730 21.391 1.00 65.44 96 VAL A N 1
ATOM 720 C CA . VAL A 1 96 ? -5.101 -9.356 21.773 1.00 65.44 96 VAL A CA 1
ATOM 721 C C . VAL A 1 96 ? -5.900 -10.586 22.204 1.00 65.44 96 VAL A C 1
ATOM 723 O O . VAL A 1 96 ? -6.563 -10.547 23.236 1.00 65.44 96 VAL A O 1
ATOM 726 N N . SER A 1 97 ? -5.772 -11.717 21.500 1.00 64.94 97 SER A N 1
ATOM 727 C CA . SER A 1 97 ? -6.425 -12.976 21.892 1.00 64.94 97 SER A CA 1
ATOM 728 C C . SER A 1 97 ? -5.933 -13.513 23.234 1.00 64.94 97 SER A C 1
ATOM 730 O O . SER A 1 97 ? -6.691 -14.173 23.941 1.00 64.94 97 SER A O 1
ATOM 732 N N . ARG A 1 98 ? -4.667 -13.279 23.597 1.00 63.72 98 ARG A N 1
ATOM 733 C CA . ARG A 1 98 ? -4.136 -13.658 24.911 1.00 63.72 98 ARG A CA 1
ATOM 734 C C . ARG A 1 98 ? -4.682 -12.735 25.998 1.00 63.72 98 ARG A C 1
ATOM 736 O O . ARG A 1 98 ? -5.134 -13.237 27.021 1.00 63.72 98 ARG A O 1
ATOM 743 N N . LEU A 1 99 ? -4.701 -11.423 25.755 1.00 62.44 99 LEU A N 1
ATOM 744 C CA . LEU A 1 99 ? -5.217 -10.441 26.710 1.00 62.44 99 LEU A CA 1
ATOM 745 C C . LEU A 1 99 ? -6.723 -10.631 26.956 1.00 62.44 99 LEU A C 1
ATOM 747 O O . LEU A 1 99 ? -7.163 -10.624 28.106 1.00 62.44 99 LEU A O 1
ATOM 751 N N . ALA A 1 100 ? -7.480 -10.933 25.898 1.00 60.62 100 ALA A N 1
ATOM 752 C CA . ALA A 1 100 ? -8.906 -11.240 25.950 1.00 60.62 100 ALA A CA 1
ATOM 753 C C . ALA A 1 100 ? -9.247 -12.575 26.635 1.00 60.62 100 ALA A C 1
ATOM 755 O O . ALA A 1 100 ? -10.396 -12.787 26.987 1.00 60.62 100 ALA A O 1
ATOM 756 N N . ARG A 1 101 ? -8.283 -13.485 26.838 1.00 60.78 101 ARG A N 1
ATOM 757 C CA . ARG A 1 101 ? -8.486 -14.702 27.654 1.00 60.78 101 ARG A CA 1
ATOM 758 C C . ARG A 1 101 ? -8.216 -14.476 29.140 1.00 60.78 101 ARG A C 1
ATOM 760 O O . ARG A 1 101 ? -8.583 -15.315 29.951 1.00 60.78 101 ARG A O 1
ATOM 767 N N . THR A 1 102 ? -7.545 -13.384 29.505 1.00 63.56 102 THR A N 1
ATOM 768 C CA . THR A 1 102 ? -7.255 -13.046 30.911 1.00 63.56 102 THR A CA 1
ATOM 769 C C . THR A 1 102 ? -8.451 -12.415 31.627 1.00 63.56 102 THR A C 1
ATOM 771 O O . THR A 1 102 ? -8.530 -12.479 32.851 1.00 63.56 102 THR A O 1
ATOM 774 N N . ARG A 1 103 ? -9.373 -11.803 30.876 1.00 71.06 103 ARG A N 1
ATOM 775 C CA . ARG A 1 103 ? -10.655 -11.259 31.343 1.00 71.06 103 ARG A CA 1
ATOM 776 C C . ARG A 1 103 ? -11.740 -11.688 30.358 1.00 71.06 103 ARG A C 1
ATOM 778 O O . ARG A 1 103 ? -11.548 -11.500 29.165 1.00 71.06 103 ARG A O 1
ATOM 785 N N . ASP A 1 104 ? -12.866 -12.207 30.847 1.00 82.00 104 ASP A N 1
ATOM 786 C CA . ASP A 1 104 ? -13.990 -12.680 30.020 1.00 82.00 104 ASP A CA 1
ATOM 787 C C . ASP A 1 104 ? -14.786 -11.513 29.405 1.00 82.00 104 ASP A C 1
ATOM 789 O O . ASP A 1 104 ? -15.925 -11.240 29.784 1.00 82.00 104 ASP A O 1
ATOM 793 N N . TYR A 1 105 ? -14.175 -10.774 28.475 1.00 88.44 105 TYR A N 1
ATOM 794 C CA . TYR A 1 105 ? -14.842 -9.682 27.766 1.00 88.44 105 TYR A CA 1
ATOM 795 C C . TYR A 1 105 ? -16.032 -10.192 26.950 1.00 88.44 105 TYR A C 1
ATOM 797 O O . TYR A 1 105 ? -15.921 -11.185 26.231 1.00 88.44 105 TYR A O 1
ATOM 805 N N . LEU A 1 106 ? -17.149 -9.459 26.996 1.00 89.31 106 LEU A N 1
ATOM 806 C CA . LEU A 1 106 ? -18.321 -9.747 26.165 1.00 89.31 106 LEU A CA 1
ATOM 807 C C . LEU A 1 106 ? -17.976 -9.602 24.678 1.00 89.31 106 LEU A C 1
ATOM 809 O O . LEU A 1 106 ? -18.401 -10.403 23.849 1.00 89.31 106 LEU A O 1
ATOM 813 N N . VAL A 1 107 ? -17.227 -8.552 24.337 1.00 89.19 107 VAL A N 1
ATOM 814 C CA . VAL A 1 107 ? -16.782 -8.278 22.972 1.00 89.19 107 VAL A CA 1
ATOM 815 C C . VAL A 1 107 ? -15.491 -7.462 22.993 1.00 89.19 107 VAL A C 1
ATOM 817 O O . VAL A 1 107 ? -15.288 -6.610 23.860 1.00 89.19 107 VAL A O 1
ATOM 820 N N . VAL A 1 108 ? -14.618 -7.726 22.023 1.00 90.56 108 VAL A N 1
ATOM 821 C CA . VAL A 1 108 ? -13.369 -6.993 21.802 1.00 90.56 108 VAL A CA 1
ATOM 822 C C . VAL A 1 108 ? -13.378 -6.425 20.389 1.00 90.56 108 VAL A C 1
ATOM 824 O O . VAL A 1 108 ? -13.757 -7.112 19.442 1.00 90.56 108 VAL A O 1
ATOM 827 N N . GLY A 1 109 ? -12.949 -5.176 20.236 1.00 90.88 109 GLY A N 1
ATOM 828 C CA . GLY A 1 109 ? -12.817 -4.553 18.923 1.00 90.88 109 GLY A CA 1
ATOM 829 C C . GLY A 1 109 ? -12.210 -3.159 18.989 1.00 90.88 109 GLY A C 1
ATOM 830 O O . GLY A 1 109 ? -11.845 -2.675 20.060 1.00 90.88 109 GLY A O 1
ATOM 831 N N . ARG A 1 110 ? -12.090 -2.500 17.837 1.00 92.62 110 ARG A N 1
ATOM 832 C CA . ARG A 1 110 ? -11.616 -1.114 17.770 1.00 92.62 110 ARG A CA 1
ATOM 833 C C . ARG A 1 110 ? -12.772 -0.151 18.012 1.00 92.62 110 ARG A C 1
ATOM 835 O O . ARG A 1 110 ? -13.801 -0.255 17.345 1.00 92.62 110 ARG A O 1
ATOM 842 N N . LEU A 1 111 ? -12.595 0.777 18.947 1.00 94.06 111 LEU A N 1
ATOM 843 C CA . LEU A 1 111 ? -13.591 1.789 19.285 1.00 94.06 111 LEU A CA 1
ATOM 844 C C . LEU A 1 111 ? -13.476 2.981 18.332 1.00 94.06 111 LEU A C 1
ATOM 846 O O . LEU A 1 111 ? -12.408 3.568 18.202 1.00 94.06 111 LEU A O 1
ATOM 850 N N . LEU A 1 112 ? -14.566 3.358 17.674 1.00 93.06 112 LEU A N 1
ATOM 851 C CA . LEU A 1 112 ? -14.625 4.494 16.753 1.00 93.06 112 LEU A CA 1
ATOM 852 C C . LEU A 1 112 ? -15.864 5.346 17.044 1.00 93.06 112 LEU A C 1
ATOM 854 O O . LEU A 1 112 ? -16.908 4.784 17.370 1.00 93.06 112 LEU A O 1
ATOM 858 N N . PRO A 1 113 ? -15.816 6.675 16.874 1.00 91.56 113 PRO A N 1
ATOM 859 C CA . PRO A 1 113 ? -17.028 7.488 16.871 1.00 91.56 113 PRO A CA 1
ATOM 860 C C . PRO A 1 113 ? -17.986 7.031 15.763 1.00 91.56 113 PRO A C 1
ATOM 862 O O . PRO A 1 113 ? -17.563 6.721 14.643 1.00 91.56 113 PRO A O 1
ATOM 865 N N . SER A 1 114 ? -19.289 6.971 16.043 1.00 87.62 114 SER A N 1
ATOM 866 C CA . SER A 1 114 ? -20.262 6.700 14.989 1.00 87.62 114 SER A CA 1
ATOM 867 C C . SER A 1 114 ? -20.512 7.948 14.143 1.00 87.62 114 SER A C 1
ATOM 869 O O . SER A 1 114 ? -20.901 8.986 14.657 1.00 87.62 114 SER A O 1
ATOM 871 N N . THR A 1 115 ? -20.442 7.807 12.819 1.00 85.81 115 THR A N 1
ATOM 872 C CA . THR A 1 115 ? -20.869 8.854 11.874 1.00 85.81 115 THR A CA 1
ATOM 873 C C . THR A 1 115 ? -22.391 8.971 11.725 1.00 85.81 115 THR A C 1
ATOM 875 O O . THR A 1 115 ? -22.879 9.985 11.243 1.00 85.81 115 THR A O 1
ATOM 878 N N . ILE A 1 116 ? -23.147 7.927 12.094 1.00 83.19 116 ILE A N 1
ATOM 879 C CA . ILE A 1 116 ? -24.622 7.904 12.030 1.00 83.19 116 ILE A CA 1
ATOM 880 C C . ILE A 1 116 ? -25.228 8.442 13.337 1.00 83.19 116 ILE A C 1
ATOM 882 O O . ILE A 1 116 ? -26.042 9.357 13.334 1.00 83.19 116 ILE A O 1
ATOM 886 N N . TYR A 1 117 ? -24.817 7.843 14.452 1.00 86.06 117 TYR A N 1
ATOM 887 C CA . TYR A 1 117 ? -25.174 8.186 15.827 1.00 86.06 117 TYR A CA 1
ATOM 888 C C . TYR A 1 117 ? -24.195 9.206 16.432 1.00 86.06 117 TYR A C 1
ATOM 890 O O . TYR A 1 117 ? -23.350 8.849 17.249 1.00 86.06 117 TYR A O 1
ATOM 898 N N . ASP A 1 118 ? -24.272 10.457 15.980 1.00 84.88 118 ASP A N 1
ATOM 899 C CA . ASP A 1 118 ? -23.317 11.532 16.297 1.00 84.88 118 ASP A CA 1
ATOM 900 C C . ASP A 1 118 ? -23.780 12.502 17.403 1.00 84.88 118 ASP A C 1
ATOM 902 O O . ASP A 1 118 ? -23.047 13.416 17.771 1.00 84.88 118 ASP A O 1
ATOM 906 N N . GLY A 1 119 ? -24.994 12.333 17.937 1.00 86.81 119 GLY A N 1
ATOM 907 C CA . GLY A 1 119 ? -25.583 13.248 18.919 1.00 86.81 119 GLY A CA 1
ATOM 908 C C . GLY A 1 119 ? -26.314 14.456 18.320 1.00 86.81 119 GLY A C 1
ATOM 909 O O . GLY A 1 119 ? -26.982 15.171 19.064 1.00 86.81 119 GLY A O 1
ATOM 910 N N . THR A 1 120 ? -26.249 14.685 17.001 1.00 84.56 120 THR A N 1
ATOM 911 C CA . THR A 1 120 ? -26.894 15.842 16.349 1.00 84.56 120 THR A CA 1
ATOM 912 C C . THR A 1 120 ? -28.382 15.593 16.105 1.00 84.56 120 THR A C 1
ATOM 914 O O . THR A 1 120 ? -29.228 16.440 16.386 1.00 84.56 120 THR A O 1
ATOM 917 N N . ARG A 1 121 ? -28.708 14.431 15.527 1.00 80.50 121 ARG A N 1
ATOM 918 C CA . ARG A 1 121 ? -30.091 14.022 15.188 1.00 80.50 121 ARG A CA 1
ATOM 919 C C . ARG A 1 121 ? -30.487 12.689 15.805 1.00 80.50 121 ARG A C 1
ATOM 921 O O . ARG A 1 121 ? -31.667 12.442 16.029 1.00 80.50 121 ARG A O 1
ATOM 928 N N . LEU A 1 122 ? -29.501 11.834 16.039 1.00 85.56 122 LEU A N 1
ATOM 929 C CA . LEU A 1 122 ? -29.636 10.551 16.709 1.00 85.56 122 LEU A CA 1
ATO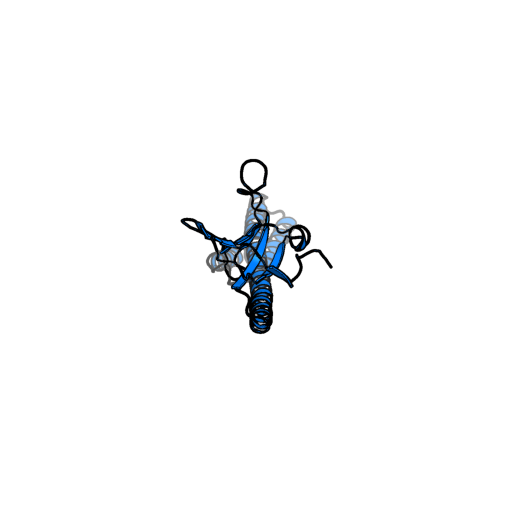M 930 C C . LEU A 1 122 ? -28.773 10.575 17.975 1.00 85.56 122 LEU A C 1
ATOM 932 O O . LEU A 1 122 ? -27.844 11.381 18.039 1.00 85.56 122 LEU A O 1
ATOM 936 N N . PRO A 1 123 ? -29.046 9.714 18.969 1.00 87.50 123 PRO A N 1
ATOM 937 C CA . PRO A 1 123 ? -28.216 9.615 20.166 1.00 87.50 123 PRO A CA 1
ATOM 938 C C . PRO A 1 123 ? -26.743 9.408 19.807 1.00 87.50 123 PRO A C 1
ATOM 940 O O . PRO A 1 123 ? -26.451 8.722 18.832 1.00 87.50 123 PRO A O 1
ATOM 943 N N . LEU A 1 124 ? -25.827 9.977 20.590 1.00 90.62 124 LEU A N 1
ATOM 944 C CA . LEU A 1 124 ? -24.394 9.740 20.421 1.00 90.62 124 LEU A CA 1
ATOM 945 C C . LEU A 1 124 ? -24.075 8.286 20.782 1.00 90.62 124 LEU A C 1
ATOM 947 O O . LEU A 1 124 ? -24.339 7.865 21.907 1.00 90.62 124 LEU A O 1
ATOM 951 N N . LEU A 1 125 ? -23.488 7.537 19.850 1.00 92.12 125 LEU A N 1
ATOM 952 C CA . LEU A 1 125 ? -22.979 6.187 20.084 1.00 92.12 125 LEU A CA 1
ATOM 953 C C . LEU A 1 125 ? -21.582 6.038 19.486 1.00 92.12 125 LEU A C 1
ATOM 955 O O . LEU A 1 125 ? -21.215 6.674 18.500 1.00 92.12 125 LEU A O 1
ATOM 959 N N . TYR A 1 126 ? -20.827 5.107 20.044 1.00 94.19 126 TYR A N 1
ATOM 960 C CA . TYR A 1 126 ? -19.578 4.638 19.465 1.00 94.19 126 TYR A CA 1
ATOM 961 C C . TYR A 1 126 ? -19.818 3.336 18.716 1.00 94.19 126 TYR A C 1
ATOM 963 O O . TYR A 1 126 ? -20.782 2.620 18.967 1.00 94.19 126 TYR A O 1
ATOM 971 N N . ARG A 1 127 ? -18.943 3.015 17.775 1.00 94.06 127 ARG A N 1
ATOM 972 C CA . ARG A 1 127 ? -18.917 1.752 17.048 1.00 94.06 127 ARG A CA 1
ATOM 973 C C . ARG A 1 127 ? -17.744 0.935 17.537 1.00 94.06 127 ARG A C 1
ATOM 975 O O . ARG A 1 127 ? -16.621 1.424 17.577 1.00 94.06 127 ARG A O 1
ATOM 982 N N . LEU A 1 128 ? -18.008 -0.325 17.829 1.00 92.50 128 LEU A N 1
ATOM 983 C CA . LEU A 1 128 ? -16.978 -1.327 18.002 1.00 92.50 128 LEU A CA 1
ATOM 984 C C . LEU A 1 128 ? -16.844 -2.093 16.688 1.00 92.50 128 LEU A C 1
ATOM 986 O O . LEU A 1 128 ? -17.821 -2.684 16.222 1.00 92.50 128 LEU A O 1
ATOM 990 N N . VAL A 1 129 ? -15.670 -2.049 16.064 1.00 91.88 129 VAL A N 1
ATOM 991 C CA . VAL A 1 129 ? -15.413 -2.714 14.777 1.00 91.88 129 VAL A CA 1
ATOM 992 C C . VAL A 1 129 ? -14.449 -3.887 14.922 1.00 91.88 129 VAL A C 1
ATOM 994 O O . VAL A 1 129 ? -13.600 -3.896 15.816 1.00 91.88 129 VAL A O 1
ATOM 997 N N . SER A 1 130 ? -14.591 -4.876 14.041 1.00 87.00 130 SER A N 1
ATOM 998 C CA . SER A 1 130 ? -13.712 -6.044 13.969 1.00 87.00 130 SER A CA 1
ATOM 999 C 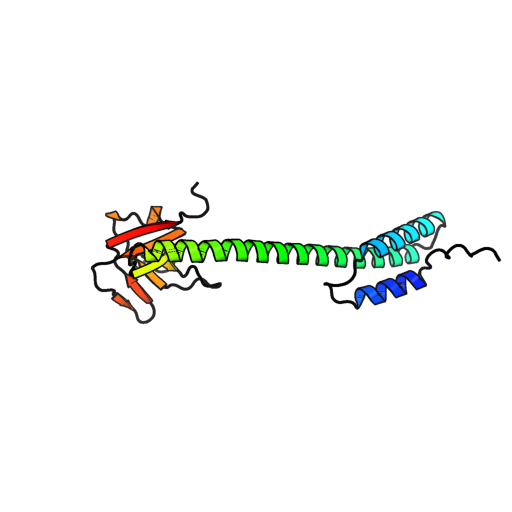C . SER A 1 130 ? -12.250 -5.651 13.739 1.00 87.00 130 SER A C 1
ATOM 1001 O O . SER A 1 130 ? -11.948 -4.694 13.024 1.00 87.00 130 SER A O 1
ATOM 1003 N N . ILE A 1 131 ? -11.344 -6.402 14.368 1.00 82.44 131 ILE A N 1
ATOM 1004 C CA . ILE A 1 131 ? -9.883 -6.210 14.295 1.00 82.44 131 ILE A CA 1
ATOM 1005 C C . ILE A 1 131 ? -9.195 -7.228 13.377 1.00 82.44 131 ILE A C 1
ATOM 1007 O O . ILE A 1 131 ? -8.052 -7.026 12.990 1.00 82.44 131 ILE A O 1
ATOM 1011 N N . ASP A 1 132 ? -9.886 -8.317 13.048 1.00 70.56 132 ASP A N 1
ATOM 1012 C CA . ASP A 1 132 ? -9.385 -9.518 12.373 1.00 70.56 132 ASP A CA 1
ATOM 1013 C C . ASP A 1 132 ? -9.796 -9.611 10.894 1.00 70.56 132 ASP A C 1
ATOM 1015 O O . ASP A 1 132 ? -9.384 -10.522 10.180 1.00 70.56 132 ASP A O 1
ATOM 1019 N N . SER A 1 133 ? -10.604 -8.670 10.411 1.00 59.84 133 SER A N 1
ATOM 1020 C CA . SER A 1 133 ? -11.145 -8.682 9.054 1.00 59.84 133 SER A CA 1
ATOM 1021 C C . SER A 1 133 ? -10.501 -7.611 8.176 1.00 59.84 133 SER A C 1
ATOM 1023 O O . SER A 1 133 ? -10.452 -6.446 8.569 1.00 59.84 133 SER A O 1
ATOM 1025 N N . ALA A 1 134 ? -10.157 -7.965 6.934 1.00 58.53 134 ALA A N 1
ATOM 1026 C CA . ALA A 1 134 ? -9.702 -7.013 5.912 1.00 58.53 134 ALA A CA 1
ATOM 1027 C C . ALA A 1 134 ? -10.711 -5.872 5.636 1.00 58.53 134 ALA A C 1
ATOM 1029 O O . ALA A 1 134 ? -10.333 -4.811 5.148 1.00 58.53 134 ALA A O 1
ATOM 1030 N N . VAL A 1 135 ? -11.994 -6.072 5.970 1.00 70.06 135 VAL A N 1
ATOM 1031 C CA . VAL A 1 135 ? -13.064 -5.069 5.865 1.00 70.06 135 VAL A CA 1
ATOM 1032 C C . VAL A 1 135 ? -13.657 -4.811 7.246 1.00 70.06 135 VAL A C 1
ATOM 1034 O O . VAL A 1 135 ? -14.277 -5.702 7.815 1.00 70.06 135 VAL A O 1
ATOM 1037 N N . ALA A 1 136 ? -13.516 -3.592 7.771 1.00 74.19 136 ALA A N 1
ATOM 1038 C CA . ALA A 1 136 ? -14.022 -3.224 9.094 1.00 74.19 136 ALA A CA 1
ATOM 1039 C C . ALA A 1 136 ? -15.553 -3.387 9.191 1.00 74.19 136 ALA A C 1
ATOM 1041 O O . ALA A 1 136 ? -16.321 -2.589 8.645 1.00 74.19 136 ALA A O 1
ATOM 1042 N N . ARG A 1 137 ? -16.008 -4.411 9.922 1.00 84.94 137 ARG A N 1
ATOM 1043 C CA . ARG A 1 137 ? -17.425 -4.676 10.198 1.00 84.94 137 ARG A CA 1
ATOM 1044 C C . ARG A 1 137 ? -17.780 -4.162 11.588 1.00 84.94 137 ARG A C 1
ATOM 1046 O O . ARG A 1 137 ? -17.045 -4.392 12.542 1.00 84.94 137 ARG A O 1
ATOM 1053 N N . THR A 1 138 ? -18.932 -3.507 11.731 1.00 89.50 138 THR A N 1
ATOM 1054 C CA . THR A 1 138 ? -19.462 -3.154 13.058 1.00 89.50 138 THR A CA 1
ATOM 1055 C C . THR A 1 138 ? -19.909 -4.415 13.792 1.00 89.50 138 THR A C 1
ATOM 1057 O O . THR A 1 138 ? -20.766 -5.144 13.293 1.00 89.50 138 THR A O 1
ATOM 1060 N N . LEU A 1 139 ? -19.341 -4.648 14.971 1.00 89.75 139 LEU A N 1
ATOM 1061 C CA . LEU A 1 139 ? -19.722 -5.718 15.890 1.00 89.75 139 LEU A CA 1
ATOM 1062 C C . LEU A 1 139 ? -20.854 -5.267 16.818 1.00 89.75 139 LEU A C 1
ATOM 1064 O O . LEU A 1 139 ? -21.819 -5.998 17.019 1.00 89.75 139 LEU A O 1
ATOM 1068 N N . ALA A 1 140 ? -20.737 -4.053 17.358 1.00 91.44 140 ALA A N 1
ATOM 1069 C CA . ALA A 1 140 ? -21.712 -3.462 18.265 1.00 91.44 140 ALA A CA 1
ATOM 1070 C C . ALA A 1 140 ? -21.655 -1.930 18.223 1.00 91.44 140 ALA A C 1
ATOM 1072 O O . ALA A 1 140 ? -20.648 -1.338 17.825 1.00 91.44 140 ALA A O 1
ATOM 1073 N N . TYR A 1 141 ? -22.726 -1.295 18.682 1.00 93.88 141 TYR A N 1
ATOM 1074 C CA . TYR A 1 141 ? -22.718 0.099 19.102 1.00 93.88 141 TYR A CA 1
ATOM 1075 C C . TYR A 1 141 ? -22.553 0.179 20.615 1.00 93.88 141 TYR A C 1
ATOM 1077 O O . TYR A 1 141 ? -23.116 -0.635 21.340 1.00 93.88 141 TYR A O 1
ATOM 1085 N N . ILE A 1 142 ? -21.791 1.156 21.092 1.00 94.88 142 ILE A N 1
ATOM 1086 C CA . ILE A 1 142 ? -21.482 1.345 22.507 1.00 94.88 142 ILE A CA 1
ATOM 1087 C C . ILE A 1 142 ? -22.083 2.672 22.958 1.00 94.88 142 ILE A C 1
ATOM 1089 O O . ILE A 1 142 ? -21.804 3.722 22.372 1.00 94.88 142 ILE A O 1
ATOM 1093 N N . THR A 1 143 ? -22.919 2.624 23.991 1.00 93.69 143 THR A N 1
ATOM 1094 C CA . THR A 1 143 ? -23.466 3.829 24.619 1.00 93.69 143 THR A CA 1
ATOM 1095 C C . THR A 1 143 ? -22.378 4.528 25.439 1.00 93.69 143 THR A C 1
ATOM 1097 O O . THR A 1 143 ? -21.699 3.854 26.216 1.00 93.69 143 THR A O 1
ATOM 1100 N N . PRO A 1 144 ? -22.189 5.853 25.299 1.00 92.81 144 PRO A N 1
ATOM 1101 C CA . PRO A 1 144 ? -21.277 6.590 26.160 1.00 92.81 144 PRO A CA 1
ATOM 1102 C C . PRO A 1 144 ? -21.814 6.636 27.591 1.00 92.81 144 PRO A C 1
ATOM 1104 O O . PRO A 1 144 ? -22.957 7.023 27.824 1.00 92.81 144 PRO A O 1
ATOM 1107 N N . GLU A 1 145 ? -20.964 6.268 28.544 1.00 92.06 145 GLU A N 1
ATOM 1108 C CA . GLU A 1 145 ? -21.200 6.463 29.973 1.00 92.06 145 GLU A CA 1
ATOM 1109 C C . GLU A 1 145 ? -20.165 7.485 30.474 1.00 92.06 145 GLU A C 1
ATOM 1111 O O . GLU A 1 145 ? -18.974 7.304 30.194 1.00 92.06 145 GLU A O 1
ATOM 1116 N N . PRO A 1 146 ? -20.573 8.564 31.175 1.00 85.31 146 PRO A N 1
ATOM 1117 C CA . PRO A 1 146 ? -19.674 9.665 31.544 1.00 85.31 146 PRO A CA 1
ATOM 1118 C C . PRO A 1 146 ? -18.417 9.227 32.304 1.00 85.31 146 PRO A C 1
ATOM 1120 O O . PRO A 1 146 ? -17.358 9.824 32.149 1.00 85.31 146 PRO A O 1
ATOM 1123 N N . GLU A 1 147 ? -18.525 8.163 33.100 1.00 89.38 147 GLU A N 1
ATOM 1124 C CA . GLU A 1 147 ? -17.438 7.629 33.928 1.00 89.38 147 GLU A CA 1
ATOM 1125 C C . GLU A 1 147 ? -16.373 6.863 33.124 1.00 89.38 147 GLU A C 1
ATOM 1127 O O . GLU A 1 147 ? -15.284 6.606 33.634 1.00 89.38 147 GLU A O 1
ATOM 1132 N N . LEU A 1 148 ? -16.666 6.486 31.874 1.00 90.44 148 LEU A N 1
ATOM 1133 C CA . LEU A 1 148 ? -15.803 5.612 31.072 1.00 90.44 148 LEU A CA 1
ATOM 1134 C C . LEU A 1 148 ? -14.940 6.358 30.050 1.00 90.44 148 LEU A C 1
ATOM 1136 O O . LEU A 1 148 ? -14.032 5.738 29.493 1.00 90.44 148 LEU A O 1
ATOM 1140 N N . ASP A 1 149 ? -15.191 7.652 29.821 1.00 90.88 149 ASP A N 1
ATOM 1141 C CA . ASP A 1 149 ? -14.453 8.526 28.893 1.00 90.88 149 ASP A CA 1
ATOM 1142 C C . ASP A 1 149 ? -14.071 7.813 27.580 1.00 90.88 149 ASP A C 1
ATOM 1144 O O . ASP A 1 149 ? -12.929 7.378 27.370 1.00 90.88 149 ASP A O 1
ATOM 1148 N N . LEU A 1 150 ? -15.082 7.591 26.734 1.00 92.00 150 LEU A N 1
ATOM 1149 C CA . LEU A 1 150 ? -14.918 6.878 25.465 1.00 92.00 150 LEU A CA 1
ATOM 1150 C C . LEU A 1 150 ? -14.177 7.714 24.416 1.00 9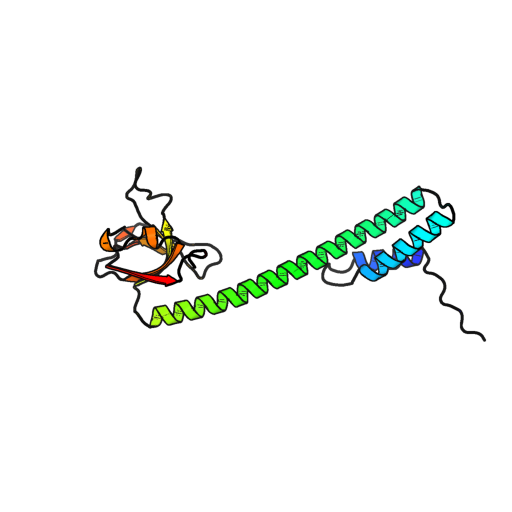2.00 150 LEU A C 1
ATOM 1152 O O . LEU A 1 150 ? -13.494 7.136 23.571 1.00 92.00 150 LEU A O 1
ATOM 1156 N N . ASP A 1 151 ? -14.262 9.043 24.500 1.00 90.69 151 ASP A N 1
ATOM 1157 C CA . ASP A 1 151 ? -13.541 9.968 23.625 1.00 90.69 151 ASP A CA 1
ATOM 1158 C C . ASP A 1 151 ? -12.027 9.771 23.761 1.00 90.69 151 ASP A C 1
ATOM 1160 O O . ASP A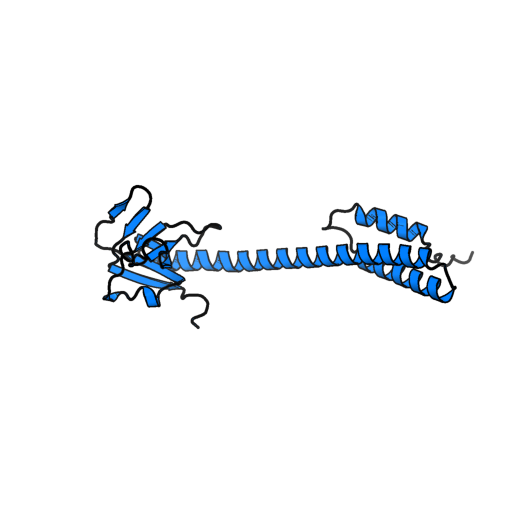 1 151 ? -11.333 9.572 22.762 1.00 90.69 151 ASP A O 1
ATOM 1164 N N . ALA A 1 152 ? -11.513 9.691 24.996 1.00 90.06 152 ALA A N 1
ATOM 1165 C CA . ALA A 1 152 ? -10.095 9.413 25.249 1.00 90.06 152 ALA A CA 1
ATOM 1166 C C . ALA A 1 152 ? -9.638 8.016 24.782 1.00 90.06 152 ALA A C 1
ATOM 1168 O O . ALA A 1 152 ? -8.440 7.747 24.682 1.00 90.06 152 ALA A O 1
ATOM 1169 N N . LYS A 1 153 ? -10.582 7.110 24.500 1.00 92.69 153 LYS A N 1
ATOM 1170 C CA . LYS A 1 153 ? -10.334 5.735 24.031 1.00 92.69 153 LYS A CA 1
ATOM 1171 C C . LYS A 1 153 ? -10.634 5.568 22.543 1.00 92.69 153 LYS A C 1
ATOM 1173 O O . LYS A 1 153 ? -10.572 4.451 22.025 1.00 92.69 153 LYS A O 1
ATOM 1178 N N . ALA A 1 154 ? -10.958 6.651 21.838 1.00 90.56 154 ALA A N 1
ATOM 1179 C CA . ALA A 1 154 ? -11.220 6.604 20.412 1.00 90.56 154 ALA A CA 1
ATOM 1180 C C . ALA A 1 154 ? -10.002 6.053 19.650 1.00 90.56 154 ALA A C 1
ATOM 1182 O O . ALA A 1 154 ? -8.850 6.349 19.960 1.00 90.56 154 ALA A O 1
ATOM 1183 N N . ASN A 1 155 ? -10.268 5.234 18.635 1.00 90.94 155 ASN A N 1
ATOM 1184 C CA . ASN A 1 155 ? -9.306 4.462 17.844 1.00 90.94 155 ASN A CA 1
ATOM 1185 C C . ASN A 1 155 ? -8.525 3.366 18.591 1.00 90.94 155 ASN A C 1
ATOM 1187 O O . ASN A 1 155 ? -7.819 2.598 17.928 1.00 90.94 155 ASN A O 1
ATOM 1191 N N . ALA A 1 156 ? -8.663 3.229 19.911 1.00 91.12 156 ALA A N 1
ATOM 1192 C CA . ALA A 1 156 ? -8.039 2.150 20.669 1.00 91.12 156 ALA A CA 1
ATOM 1193 C C . ALA A 1 156 ? -8.735 0.800 20.418 1.00 91.12 156 ALA A C 1
ATOM 1195 O O . ALA A 1 156 ? -9.917 0.743 20.063 1.00 91.12 156 ALA A O 1
ATOM 1196 N N . ILE A 1 157 ? -8.007 -0.301 20.620 1.00 91.06 157 ILE A N 1
ATOM 1197 C CA . ILE A 1 157 ? -8.624 -1.626 20.755 1.00 91.06 157 ILE A CA 1
ATOM 1198 C C . ILE A 1 157 ? -9.045 -1.775 22.206 1.00 91.06 157 ILE A C 1
ATOM 1200 O O . ILE A 1 157 ? -8.222 -1.639 23.114 1.00 91.06 157 ILE A O 1
ATOM 1204 N N . VAL A 1 158 ? -10.326 -2.057 22.413 1.00 92.81 158 VAL A N 1
ATOM 1205 C CA . VAL A 1 158 ? -10.931 -2.118 23.737 1.00 92.81 158 VAL A CA 1
ATOM 1206 C C . VAL A 1 158 ? -11.646 -3.442 23.966 1.00 92.81 158 VAL A C 1
ATOM 1208 O O . VAL A 1 158 ? -12.209 -4.031 23.039 1.00 92.81 158 VAL A O 1
ATOM 1211 N N . GLY A 1 159 ? -11.623 -3.895 25.214 1.00 92.38 159 GLY A N 1
ATOM 1212 C CA . GLY A 1 159 ? -12.462 -4.975 25.715 1.00 92.38 159 GLY A CA 1
ATOM 1213 C C . GLY A 1 159 ? -13.650 -4.397 26.474 1.00 92.38 159 GLY A C 1
ATOM 1214 O O . GLY A 1 159 ? -13.478 -3.512 27.314 1.00 92.38 159 GLY A O 1
ATOM 1215 N N . ILE A 1 160 ? -14.852 -4.885 26.167 1.00 92.44 160 ILE A N 1
ATOM 1216 C CA . ILE A 1 160 ? -16.101 -4.407 26.764 1.00 92.44 160 ILE A CA 1
ATOM 1217 C C . ILE A 1 160 ? -16.666 -5.459 27.717 1.00 92.44 160 ILE A C 1
ATOM 1219 O O . ILE A 1 160 ? -16.818 -6.625 27.346 1.00 92.44 160 ILE A O 1
ATOM 1223 N N . LEU A 1 161 ? -17.035 -5.029 28.923 1.00 92.56 161 LEU A N 1
ATOM 1224 C CA . LEU A 1 161 ? -17.894 -5.783 29.840 1.00 92.56 161 LEU A CA 1
ATOM 1225 C C . LEU A 1 161 ? -19.198 -5.025 30.058 1.00 92.56 161 LEU A C 1
ATOM 1227 O O . LEU A 1 161 ? -19.233 -3.792 30.034 1.00 92.56 161 LEU A O 1
ATOM 1231 N N . THR A 1 162 ? -20.263 -5.769 30.321 1.00 89.69 162 THR A N 1
ATOM 1232 C CA . THR A 1 162 ? -21.550 -5.217 30.739 1.00 89.69 162 THR A CA 1
ATOM 1233 C C . THR A 1 162 ? -22.213 -6.164 31.730 1.00 89.69 162 THR A C 1
ATOM 1235 O O . THR A 1 162 ? -22.107 -7.382 31.600 1.00 89.69 162 THR A O 1
ATOM 1238 N N . ASP A 1 163 ? -22.890 -5.597 32.719 1.00 86.12 163 ASP A N 1
ATOM 1239 C CA . ASP A 1 163 ? -23.823 -6.286 33.614 1.00 86.12 163 ASP A CA 1
ATOM 1240 C C . ASP A 1 163 ? -25.289 -6.071 33.194 1.00 86.12 163 ASP A C 1
ATOM 1242 O O . ASP A 1 163 ? -26.210 -6.585 33.832 1.00 86.12 163 ASP A O 1
ATOM 1246 N N . LYS A 1 164 ? -25.517 -5.326 32.104 1.00 83.50 164 LYS A N 1
ATOM 1247 C CA . LYS A 1 164 ? -26.842 -4.968 31.596 1.00 83.50 164 LYS A CA 1
ATOM 1248 C C . LYS A 1 164 ? -27.222 -5.820 30.381 1.00 83.50 164 LYS A C 1
ATOM 1250 O O . LYS A 1 164 ? -26.354 -6.221 29.602 1.00 83.50 164 LYS A O 1
ATOM 1255 N N . PRO A 1 165 ? -28.526 -6.078 30.169 1.00 79.56 165 PRO A N 1
ATOM 1256 C CA . PRO A 1 165 ? -28.995 -6.724 28.952 1.00 79.56 165 PRO A CA 1
ATOM 1257 C C . PRO A 1 165 ? -28.568 -5.930 27.714 1.00 79.56 165 PRO A C 1
ATOM 1259 O O . PRO A 1 165 ? -28.656 -4.705 27.687 1.00 79.56 165 PRO A O 1
ATOM 1262 N N . THR A 1 166 ? -28.115 -6.638 26.682 1.00 80.75 166 THR A N 1
ATOM 1263 C CA . THR A 1 166 ? -27.786 -6.031 25.389 1.00 80.75 166 THR A CA 1
ATOM 1264 C C . THR A 1 166 ? -29.066 -5.790 24.591 1.00 80.75 166 THR A C 1
ATOM 1266 O O . THR A 1 166 ? -29.860 -6.712 24.401 1.00 80.75 166 THR A O 1
ATOM 1269 N N . GLU A 1 167 ? -29.260 -4.572 24.089 1.00 81.38 167 GLU A N 1
ATOM 1270 C CA . GLU A 1 167 ? -30.399 -4.236 23.233 1.00 81.38 167 GLU A CA 1
ATOM 1271 C C . GLU A 1 167 ? -30.037 -4.556 21.781 1.00 81.38 167 GLU A C 1
ATOM 1273 O O . GLU A 1 167 ? -29.038 -4.073 21.259 1.00 81.38 167 GLU A O 1
ATOM 1278 N N . THR A 1 168 ? -30.813 -5.402 21.109 1.00 71.81 168 THR A N 1
ATOM 1279 C CA . THR A 1 168 ? -30.518 -5.794 19.722 1.00 71.81 168 THR A CA 1
ATOM 1280 C C . THR A 1 168 ? -31.437 -5.039 18.771 1.00 71.81 168 THR A C 1
ATOM 1282 O O . THR A 1 168 ? -32.656 -5.160 18.865 1.00 71.81 168 THR A O 1
ATOM 1285 N N . THR A 1 169 ? -30.862 -4.261 17.852 1.00 66.25 169 THR A N 1
ATOM 1286 C CA . THR A 1 169 ? -31.602 -3.747 16.684 1.00 66.25 169 THR A CA 1
ATOM 1287 C C . THR A 1 169 ? -31.622 -4.810 15.581 1.00 66.25 169 THR A C 1
ATOM 1289 O O . THR A 1 169 ? -30.891 -5.792 15.675 1.00 66.25 169 THR A O 1
ATOM 1292 N N . GLU A 1 170 ? -32.404 -4.630 14.510 1.00 57.34 170 GLU A N 1
ATOM 1293 C CA . GLU A 1 170 ? -32.552 -5.630 13.430 1.00 57.34 170 GLU A CA 1
ATOM 1294 C C . GLU A 1 170 ? -31.230 -6.111 12.785 1.00 57.34 170 GLU A C 1
ATOM 1296 O O . GLU A 1 170 ? -31.230 -7.149 12.126 1.00 57.34 170 GLU A O 1
ATOM 1301 N N . MET A 1 171 ? -30.099 -5.409 12.966 1.00 66.00 171 MET A N 1
ATOM 1302 C CA . MET A 1 171 ? -28.810 -5.792 12.365 1.00 66.00 171 MET A CA 1
ATOM 1303 C C . MET A 1 171 ? -27.587 -5.757 13.296 1.00 66.00 171 MET A C 1
ATOM 1305 O O . MET A 1 171 ? -26.596 -6.423 12.989 1.00 66.00 171 MET A O 1
ATOM 1309 N N . VAL A 1 172 ? -27.600 -4.986 14.394 1.00 77.62 172 VAL A N 1
ATOM 1310 C CA . VAL A 1 172 ? -26.427 -4.799 15.277 1.00 77.62 172 VAL A CA 1
ATOM 1311 C C . VAL A 1 172 ? -26.863 -4.577 16.733 1.00 77.62 172 VAL A C 1
ATOM 1313 O O . VAL A 1 172 ? -27.852 -3.891 17.002 1.00 77.62 172 VAL A O 1
ATOM 1316 N N . SER A 1 173 ? -26.102 -5.126 17.679 1.00 87.31 173 SER A N 1
ATOM 1317 C CA . SER A 1 173 ? -26.313 -4.948 19.119 1.00 87.31 173 SER A CA 1
ATOM 1318 C C . SER A 1 173 ? -25.870 -3.570 19.618 1.00 87.31 173 SER A C 1
ATOM 1320 O O . SER A 1 173 ? -24.812 -3.079 19.226 1.00 87.31 173 SER A O 1
ATOM 1322 N N . VAL A 1 174 ? -26.639 -2.971 20.524 1.00 91.50 174 VAL A N 1
ATOM 1323 C CA . VAL A 1 174 ? -26.286 -1.786 21.312 1.00 91.50 174 VAL A CA 1
ATOM 1324 C C . VAL A 1 174 ? -25.960 -2.242 22.732 1.00 91.50 174 VAL A C 1
ATOM 1326 O O . VAL A 1 174 ? -26.784 -2.845 23.420 1.00 91.50 174 VAL A O 1
ATOM 1329 N N . ILE A 1 175 ? -24.731 -1.980 23.164 1.00 93.81 175 ILE A N 1
ATOM 1330 C CA . ILE A 1 175 ? -24.200 -2.379 24.463 1.00 93.81 175 ILE A CA 1
ATOM 1331 C C . ILE A 1 175 ? -24.044 -1.132 25.319 1.00 93.81 175 ILE A C 1
ATOM 1333 O O . ILE A 1 175 ? -23.399 -0.159 24.922 1.00 93.81 175 ILE A O 1
ATOM 1337 N N . ARG A 1 176 ? -24.584 -1.199 26.533 1.00 94.00 176 ARG A N 1
ATOM 1338 C CA . ARG A 1 176 ? -24.307 -0.229 27.583 1.00 94.00 176 ARG A CA 1
ATOM 1339 C C . ARG A 1 176 ? -23.173 -0.770 28.462 1.00 94.00 176 ARG A C 1
ATOM 1341 O O . ARG A 1 176 ? -23.416 -1.710 29.222 1.00 94.00 176 ARG A O 1
ATOM 1348 N N . PRO A 1 177 ? -21.939 -0.267 28.322 1.00 94.50 177 PRO A N 1
ATOM 1349 C CA . PRO A 1 177 ? -20.784 -0.844 28.994 1.00 94.50 177 PRO A CA 1
ATOM 1350 C C . PRO A 1 177 ? -20.780 -0.515 30.490 1.00 94.50 177 PRO A C 1
ATOM 1352 O O . PRO A 1 177 ? -21.210 0.557 30.905 1.00 94.50 177 PRO A O 1
ATOM 1355 N N . THR A 1 178 ? -20.233 -1.431 31.282 1.00 93.75 178 THR A N 1
ATOM 1356 C CA . THR A 1 178 ? -19.884 -1.206 32.696 1.00 93.75 178 THR A CA 1
ATOM 1357 C C . THR A 1 178 ? -18.375 -1.020 32.839 1.00 93.75 178 THR A C 1
ATOM 1359 O O . THR A 1 178 ? -17.914 -0.299 33.716 1.00 93.75 178 THR A O 1
ATOM 1362 N N . VAL A 1 179 ? -17.595 -1.640 31.944 1.00 92.12 179 VAL A N 1
ATOM 1363 C CA . VAL A 1 179 ? -16.139 -1.475 31.852 1.00 92.12 179 VAL A CA 1
ATOM 1364 C C . VAL A 1 179 ? -15.733 -1.400 30.383 1.00 92.12 179 VAL A C 1
ATOM 1366 O O . VAL A 1 179 ? -16.222 -2.179 29.558 1.00 92.12 179 VAL A O 1
ATOM 1369 N N . VAL A 1 180 ? -14.811 -0.485 30.078 1.00 93.44 180 VAL A N 1
ATOM 1370 C CA . VAL A 1 180 ? -14.110 -0.391 28.791 1.00 93.44 180 VAL A CA 1
ATOM 1371 C C . VAL A 1 180 ? -12.612 -0.334 29.061 1.00 93.44 180 VAL A C 1
ATOM 1373 O O . VAL A 1 180 ? -12.073 0.720 29.403 1.00 93.44 180 VAL A O 1
ATOM 1376 N N . ASP A 1 181 ? -11.943 -1.472 28.905 1.00 92.00 181 ASP A N 1
ATOM 1377 C CA . ASP A 1 181 ? -10.496 -1.562 29.087 1.00 92.00 181 ASP A CA 1
ATOM 1378 C C . ASP A 1 181 ? -9.781 -1.330 27.761 1.00 92.00 181 ASP A C 1
ATOM 1380 O O . ASP A 1 181 ? -10.113 -1.955 26.753 1.00 92.00 181 ASP A O 1
ATOM 1384 N N . VAL A 1 182 ? -8.755 -0.481 27.767 1.00 90.56 182 VAL A N 1
ATOM 1385 C CA . VAL A 1 182 ? -7.854 -0.330 26.622 1.00 90.56 182 VAL A CA 1
ATOM 1386 C C . VAL A 1 182 ? -6.896 -1.515 26.600 1.00 90.56 182 VAL A C 1
ATOM 1388 O O . VAL A 1 182 ? -6.046 -1.657 27.474 1.00 90.56 182 VAL A O 1
ATOM 1391 N N . LEU A 1 183 ? -7.038 -2.362 25.585 1.00 88.19 183 LEU A N 1
ATOM 1392 C CA . LEU A 1 183 ? -6.146 -3.493 25.333 1.00 88.19 183 LEU A CA 1
ATOM 1393 C C . LEU A 1 183 ? -4.945 -3.065 24.483 1.00 88.19 183 LEU A C 1
ATOM 1395 O O . LEU A 1 183 ? -3.862 -3.628 24.611 1.00 88.19 183 LEU A O 1
ATOM 1399 N N . GLN A 1 184 ? -5.140 -2.055 23.628 1.00 84.69 184 GLN A N 1
ATOM 1400 C CA . GLN A 1 184 ? -4.090 -1.419 22.837 1.00 84.69 184 GLN A CA 1
ATOM 1401 C C . GLN A 1 184 ? -4.461 0.036 22.534 1.00 84.69 184 GLN A C 1
ATOM 1403 O O . GLN A 1 184 ? -5.563 0.305 22.049 1.00 84.69 184 GLN A O 1
ATOM 1408 N N . ALA A 1 185 ? -3.536 0.964 22.787 1.00 83.56 185 ALA A N 1
ATOM 1409 C CA . ALA A 1 185 ? -3.720 2.384 22.498 1.00 83.56 185 ALA A CA 1
ATOM 1410 C C . ALA A 1 185 ? -3.855 2.662 20.988 1.00 83.56 185 ALA A C 1
ATOM 1412 O O . ALA A 1 185 ? -3.467 1.852 20.140 1.00 83.56 185 ALA A O 1
ATOM 1413 N N . ALA A 1 186 ? -4.423 3.819 20.647 1.00 77.25 186 ALA A N 1
ATOM 1414 C CA . ALA A 1 186 ? -4.492 4.273 19.263 1.00 77.25 186 ALA A CA 1
ATOM 1415 C C . ALA A 1 186 ? -3.072 4.495 18.693 1.00 77.25 186 ALA A C 1
ATOM 1417 O O . ALA A 1 186 ? -2.218 5.036 19.401 1.00 77.25 186 ALA A O 1
ATOM 1418 N N . PRO A 1 187 ? -2.801 4.113 17.430 1.00 63.84 187 PRO A N 1
ATOM 1419 C CA . PRO A 1 187 ? -1.518 4.406 16.796 1.00 63.84 187 PRO A CA 1
ATOM 1420 C C . PRO A 1 187 ? -1.315 5.928 16.726 1.00 63.84 187 PRO A C 1
ATOM 1422 O O . PRO A 1 187 ? -2.109 6.621 16.093 1.00 63.84 187 PRO A O 1
ATOM 1425 N N . GLY A 1 188 ? -0.279 6.437 17.404 1.00 54.69 188 GLY A N 1
ATOM 1426 C CA . GLY A 1 188 ? 0.043 7.870 17.488 1.00 54.69 188 GLY A CA 1
ATOM 1427 C C . GLY A 1 188 ? -0.039 8.499 18.886 1.00 54.69 188 GLY A C 1
ATOM 1428 O O . GLY A 1 188 ? 0.296 9.670 19.018 1.00 54.69 188 GLY A O 1
ATOM 1429 N N . ASN A 1 189 ? -0.437 7.739 19.911 1.00 43.94 189 ASN A N 1
ATOM 1430 C CA . ASN A 1 189 ? -0.367 8.149 21.318 1.00 43.94 189 ASN A CA 1
ATOM 1431 C C . ASN A 1 189 ? 0.742 7.356 22.041 1.00 43.94 189 ASN A C 1
ATOM 1433 O O . ASN A 1 189 ? 0.440 6.490 22.863 1.00 43.94 189 ASN A O 1
ATOM 1437 N N . GLU A 1 190 ? 2.004 7.611 21.688 1.00 39.09 190 GLU A N 1
ATOM 1438 C CA . GLU A 1 190 ? 3.189 7.250 22.490 1.00 39.09 190 GLU A CA 1
ATOM 1439 C C . GLU A 1 190 ? 3.891 8.521 22.974 1.00 39.09 190 GLU A C 1
ATOM 1441 O O . GLU A 1 190 ? 3.982 9.480 22.171 1.00 39.09 190 GLU A O 1
#

Radius of gyration: 30.73 Å; chains: 1; bounding box: 77×37×72 Å

Secondary structure (DSSP, 8-state):
-PPPPPPPPPHHHHHHHHHHHHHS-TTS---HHHHHHHHHHHHHHHHTT--HHHHHHHHHHHHHHHHHHHHHHHHHHHHHHHHHHHHHHHHHHHHHHHHHHHTT-SEEEEEEE-SSS-SSSS---EEEE-SSSSS--EEEEE---GGG-SGGGTTSEEEEE-SSPPEEPSSSEEE--SEEEEEEPPTT--

Foldseek 3Di:
DDPDDPDQDDPVNLVVVLVVQVPDDLLDDQLVVSLVSLVVVLVVCVVVVHDPVVSVVSVVSNVVNVVSNVVSVVVVVVVVVVVVVVVVLVVVVVLLVVVCVVDVFPDKAFWAWDPVCCVPPHPTWIFGWHPNDPDTDTAAIEHDDPVAPVVQRHRFIWG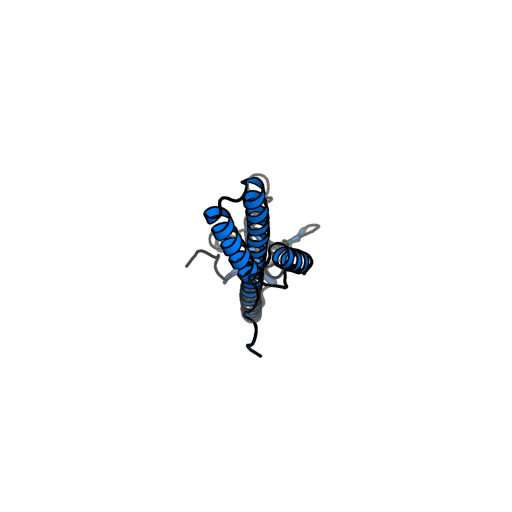FDDPDDWDDDPPHIYDHGPYIGGSGGHPPPD

Sequence (190 aa):
GTPGTPAAPTIKSLDAAFERLMKQPLTEGDPTELIEQYRQLARVMGDEGAKQSAIDYVSGRIQALELRAKLLETQSAIDRLERANEEAGSGYVAAVSRLARTRDYLVVGRLLPSTIYDGTRLPLLYRLVSIDSAVARTLAYITPEPELDLDAKANAIVGILTDKPTETTEMVSVIRPTVVDVLQAAPGNE

pLDDT: mean 82.72, std 13.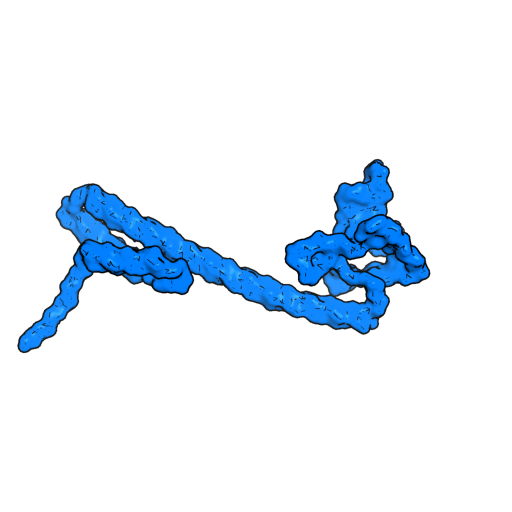92, range [33.12, 97.69]